Protein AF-A0A4R5K941-F1 (afdb_monomer_lite)

Structure (mmCIF, N/CA/C/O backbone):
data_AF-A0A4R5K941-F1
#
_entry.id   AF-A0A4R5K941-F1
#
loop_
_atom_site.group_PDB
_atom_site.id
_atom_site.type_symbol
_atom_site.label_atom_id
_atom_site.label_alt_id
_atom_site.label_comp_id
_atom_site.label_asym_id
_atom_site.label_entity_id
_atom_site.label_seq_id
_atom_site.pdbx_PDB_ins_code
_atom_site.Cartn_x
_atom_site.Cartn_y
_atom_site.Cartn_z
_atom_site.occupancy
_atom_site.B_iso_or_equiv
_atom_site.auth_seq_id
_atom_site.auth_comp_id
_atom_site.auth_asym_id
_atom_site.auth_atom_id
_atom_site.pdbx_PDB_model_num
ATOM 1 N N . MET A 1 1 ? -30.415 13.600 -2.387 1.00 29.19 1 MET A N 1
ATOM 2 C CA . MET A 1 1 ? -29.167 12.825 -2.236 1.00 29.19 1 MET A CA 1
ATOM 3 C C . MET A 1 1 ? -28.015 13.756 -2.538 1.00 29.19 1 MET A C 1
ATOM 5 O O . MET A 1 1 ? -27.686 13.969 -3.694 1.00 29.19 1 MET A O 1
ATOM 9 N N . THR A 1 2 ? -27.497 14.407 -1.507 1.00 24.95 2 THR A N 1
ATOM 10 C CA . THR A 1 2 ? -26.281 15.211 -1.578 1.00 24.95 2 THR A CA 1
ATOM 11 C C . THR A 1 2 ? -25.107 14.246 -1.642 1.00 24.95 2 THR A C 1
ATOM 13 O O . THR A 1 2 ? -24.901 13.457 -0.724 1.00 24.95 2 THR A O 1
ATOM 16 N N . THR A 1 3 ? -24.376 14.264 -2.753 1.00 26.62 3 THR A N 1
ATOM 17 C CA . THR A 1 3 ? -23.024 13.714 -2.834 1.00 26.62 3 THR A CA 1
ATOM 18 C C . THR A 1 3 ? -22.199 14.420 -1.769 1.00 26.62 3 THR A C 1
ATOM 20 O O . THR A 1 3 ? -21.856 15.590 -1.928 1.00 26.62 3 THR A O 1
ATOM 23 N N . VAL A 1 4 ? -21.967 13.743 -0.646 1.00 31.55 4 VAL A N 1
ATOM 24 C CA . VAL A 1 4 ? -20.935 14.142 0.304 1.00 31.55 4 VAL A CA 1
ATOM 25 C C . VAL A 1 4 ? -19.637 14.014 -0.475 1.00 31.55 4 VAL A C 1
ATOM 27 O O . VAL A 1 4 ? -19.179 12.905 -0.742 1.00 31.55 4 VAL A O 1
ATOM 30 N N . ASP A 1 5 ? -19.120 15.145 -0.947 1.00 30.62 5 ASP A N 1
ATOM 31 C CA . ASP A 1 5 ? -17.809 15.225 -1.572 1.00 30.62 5 ASP A CA 1
ATOM 32 C C . ASP A 1 5 ? -16.816 14.909 -0.441 1.00 30.62 5 ASP A C 1
ATOM 34 O O . ASP A 1 5 ? -16.415 15.772 0.333 1.00 30.62 5 ASP A O 1
ATOM 38 N N . SER A 1 6 ? -16.495 13.623 -0.269 1.00 35.00 6 SER A N 1
ATOM 39 C CA . SER A 1 6 ? -15.648 13.066 0.798 1.00 35.00 6 SER A CA 1
ATOM 40 C C . SER A 1 6 ? -14.174 13.480 0.668 1.00 35.00 6 SER A C 1
ATOM 42 O O . SER A 1 6 ? -13.281 12.812 1.186 1.00 35.00 6 SER A O 1
ATOM 44 N N . ARG A 1 7 ? -13.912 14.561 -0.072 1.00 33.44 7 ARG A N 1
ATOM 45 C CA . ARG A 1 7 ? -12.599 15.157 -0.314 1.00 33.44 7 ARG A CA 1
ATOM 46 C C . ARG A 1 7 ? -12.062 15.913 0.903 1.00 33.44 7 ARG A C 1
ATOM 48 O O . ARG A 1 7 ? -10.863 16.147 0.955 1.00 33.44 7 ARG A O 1
ATOM 55 N N . ASP A 1 8 ? -12.912 16.205 1.887 1.00 32.28 8 ASP A N 1
ATOM 56 C CA . ASP A 1 8 ? -12.542 16.902 3.129 1.00 32.28 8 ASP A CA 1
ATOM 57 C C . ASP A 1 8 ? -12.069 15.971 4.261 1.00 32.28 8 ASP A C 1
ATOM 59 O O . ASP A 1 8 ? -11.910 16.392 5.408 1.00 32.28 8 ASP A O 1
ATOM 63 N N . HIS A 1 9 ? -11.784 14.697 3.975 1.00 36.16 9 HIS A N 1
ATOM 64 C CA . HIS A 1 9 ? -10.921 13.920 4.865 1.00 36.16 9 HIS A CA 1
ATOM 65 C C . HIS A 1 9 ? -9.487 14.411 4.704 1.00 36.16 9 HIS A C 1
ATOM 67 O O . HIS A 1 9 ? -8.780 14.005 3.787 1.00 36.16 9 HIS A O 1
ATOM 73 N N . ALA A 1 10 ? -9.133 15.341 5.589 1.00 36.25 10 ALA A N 1
ATOM 74 C CA . ALA A 1 10 ? -7.900 16.107 5.698 1.00 36.25 10 ALA A CA 1
ATOM 75 C C . ALA A 1 10 ? -6.603 15.266 5.708 1.00 36.25 10 ALA A C 1
ATOM 77 O O . ALA A 1 10 ? -5.922 15.159 6.720 1.00 36.25 10 ALA A O 1
ATOM 78 N N . ASP A 1 11 ? -6.274 14.715 4.545 1.00 41.28 11 ASP A N 1
ATOM 79 C CA . ASP A 1 11 ? -4.959 14.312 4.044 1.00 41.28 11 ASP A CA 1
ATOM 80 C C . ASP A 1 11 ? -5.045 14.467 2.513 1.00 41.28 11 ASP A C 1
ATOM 82 O O . ASP A 1 11 ? -4.943 13.507 1.747 1.00 41.28 11 ASP A O 1
ATOM 86 N N . ALA A 1 12 ? -5.363 15.687 2.057 1.00 37.34 12 ALA A N 1
ATOM 87 C CA . ALA A 1 12 ? -5.459 15.986 0.635 1.00 37.34 12 ALA A CA 1
ATOM 88 C C . ALA A 1 12 ? -4.173 15.508 -0.062 1.00 37.34 12 ALA A C 1
ATOM 90 O O . ALA A 1 12 ? -3.064 15.846 0.334 1.00 37.34 12 ALA A O 1
ATOM 91 N N . LEU A 1 13 ? -4.322 14.656 -1.076 1.00 49.03 13 LEU A N 1
ATOM 92 C CA . LEU A 1 13 ? -3.207 14.183 -1.891 1.00 49.03 13 LEU A CA 1
ATOM 93 C C . LEU A 1 13 ? -2.797 15.344 -2.805 1.00 49.03 13 LEU A C 1
ATOM 95 O O . LEU A 1 13 ? -3.421 15.552 -3.850 1.00 49.03 13 LEU A O 1
ATOM 99 N N . VAL A 1 14 ? -1.827 16.143 -2.365 1.00 44.69 14 VAL A N 1
ATOM 100 C CA . VAL A 1 14 ? -1.341 17.337 -3.073 1.00 44.69 14 VAL A CA 1
ATOM 101 C C . VAL A 1 14 ? 0.043 17.061 -3.670 1.00 44.69 14 VAL A C 1
ATOM 103 O O . VAL A 1 14 ? 0.854 16.363 -3.063 1.00 44.69 14 VAL A O 1
ATOM 106 N N . ASP A 1 15 ? 0.328 17.623 -4.848 1.00 46.81 15 ASP A N 1
ATOM 107 C CA . ASP A 1 15 ? 1.691 17.811 -5.371 1.00 46.81 15 ASP A CA 1
ATOM 108 C C . ASP A 1 15 ? 2.309 19.058 -4.704 1.00 46.81 15 ASP A C 1
ATOM 110 O O . ASP A 1 15 ? 2.447 20.111 -5.326 1.00 46.81 15 ASP A O 1
ATOM 114 N N . ASP A 1 16 ? 2.601 18.981 -3.405 1.00 50.00 16 ASP A N 1
ATOM 115 C CA . ASP A 1 16 ? 3.182 20.078 -2.622 1.00 50.00 16 ASP A CA 1
ATOM 116 C C . ASP A 1 16 ? 4.667 19.771 -2.329 1.00 50.00 16 ASP A C 1
ATOM 118 O O . ASP A 1 16 ? 5.059 18.602 -2.266 1.00 50.00 16 ASP A O 1
ATOM 122 N N . PRO A 1 17 ? 5.544 20.763 -2.086 1.00 47.06 17 PRO A N 1
ATOM 123 C CA . PRO A 1 17 ? 6.937 20.519 -1.697 1.00 47.06 17 PRO A CA 1
ATOM 124 C C . PRO A 1 17 ? 7.095 19.715 -0.390 1.00 47.06 17 PRO A C 1
ATOM 126 O O . PRO A 1 17 ? 8.204 19.298 -0.057 1.00 47.06 17 PRO A O 1
ATOM 129 N N . GLY A 1 18 ? 6.003 19.512 0.357 1.00 53.00 18 GLY A N 1
ATOM 130 C CA . GLY A 1 18 ? 5.918 18.689 1.564 1.00 53.00 18 GLY A CA 1
ATOM 131 C C . GLY A 1 18 ? 5.318 17.291 1.363 1.00 53.00 18 GLY A C 1
ATOM 132 O O . GLY A 1 18 ? 4.959 16.665 2.361 1.00 53.00 18 GLY A O 1
ATOM 133 N N . SER A 1 19 ? 5.164 16.805 0.130 1.00 61.28 19 SER A N 1
ATOM 134 C CA . SER A 1 19 ? 4.582 15.483 -0.137 1.00 61.28 19 SER A CA 1
ATOM 135 C C . SER A 1 19 ? 5.573 14.339 0.106 1.00 61.28 19 SER A C 1
ATOM 137 O O . SER A 1 19 ? 6.738 14.405 -0.290 1.00 61.28 19 SER A O 1
ATOM 139 N N . THR A 1 20 ? 5.106 13.269 0.746 1.00 67.81 20 THR A N 1
ATOM 140 C CA . THR A 1 20 ? 5.823 12.000 0.925 1.00 67.81 20 THR A CA 1
ATOM 141 C C . THR A 1 20 ? 5.333 10.976 -0.091 1.00 67.81 20 THR A C 1
ATOM 143 O O . THR A 1 20 ? 4.128 10.778 -0.246 1.00 67.81 20 THR A O 1
ATOM 146 N N . TYR A 1 21 ? 6.264 10.348 -0.820 1.00 74.69 21 TYR A N 1
ATOM 147 C CA . TYR A 1 21 ? 5.954 9.341 -1.837 1.00 74.69 21 TYR A CA 1
ATOM 148 C C . TYR A 1 21 ? 6.099 7.951 -1.236 1.00 74.69 21 TYR A C 1
ATOM 150 O O . TYR A 1 21 ? 7.148 7.315 -1.325 1.00 74.69 21 TYR A O 1
ATOM 158 N N . ASP A 1 22 ? 5.029 7.474 -0.629 1.00 79.00 22 ASP A N 1
ATOM 159 C CA . ASP A 1 22 ? 5.038 6.222 0.107 1.00 79.00 22 ASP A CA 1
ATOM 160 C C . ASP A 1 22 ? 4.992 5.043 -0.868 1.00 79.00 22 ASP A C 1
ATOM 162 O O . ASP A 1 22 ? 4.241 5.050 -1.859 1.00 79.00 22 ASP A O 1
ATOM 166 N N . LEU A 1 23 ? 5.808 4.030 -0.582 1.00 83.19 23 LEU A N 1
ATOM 167 C CA . LEU A 1 23 ? 5.742 2.712 -1.195 1.00 83.19 23 LEU A CA 1
ATOM 168 C C . LEU A 1 23 ? 5.220 1.727 -0.162 1.00 83.19 23 LEU A C 1
ATOM 170 O O . LEU A 1 23 ? 5.918 1.404 0.797 1.00 83.19 23 LEU A O 1
ATOM 174 N N . ILE A 1 24 ? 4.025 1.203 -0.395 1.00 83.00 24 ILE A N 1
ATOM 175 C CA . ILE A 1 24 ? 3.416 0.205 0.476 1.00 83.00 24 ILE A CA 1
ATOM 176 C C . ILE A 1 24 ? 3.360 -1.107 -0.300 1.00 83.00 24 ILE A C 1
ATOM 178 O O . ILE A 1 24 ? 2.763 -1.181 -1.376 1.00 83.00 24 ILE A O 1
ATOM 182 N N . VAL A 1 25 ? 3.976 -2.156 0.239 1.00 84.19 25 VAL A N 1
ATOM 183 C CA . VAL A 1 25 ? 3.901 -3.504 -0.326 1.00 84.19 25 VAL A CA 1
ATOM 184 C C . VAL A 1 25 ? 3.216 -4.423 0.659 1.00 84.19 25 VAL A C 1
ATOM 186 O O . VAL A 1 25 ? 3.621 -4.570 1.816 1.00 84.19 25 VAL A O 1
ATOM 189 N N . LEU A 1 26 ? 2.162 -5.049 0.162 1.00 81.62 26 LEU A N 1
ATOM 190 C CA . LEU A 1 26 ? 1.415 -6.082 0.830 1.00 81.62 26 LEU A CA 1
ATOM 191 C C . LEU A 1 26 ? 1.747 -7.433 0.219 1.00 81.62 26 LEU A C 1
ATOM 193 O O . LEU A 1 26 ? 1.823 -7.586 -0.999 1.00 81.62 26 LEU A O 1
ATOM 197 N N . HIS A 1 27 ? 1.846 -8.438 1.074 1.00 80.31 27 HIS A N 1
ATOM 198 C CA . HIS A 1 27 ? 1.795 -9.828 0.656 1.00 80.31 27 HIS A CA 1
ATOM 199 C C . HIS A 1 27 ? 0.532 -10.456 1.244 1.00 80.31 27 HIS A C 1
ATOM 201 O O . HIS A 1 27 ? 0.355 -10.491 2.466 1.00 80.31 27 HIS A O 1
ATOM 207 N N . ARG A 1 28 ? -0.361 -10.910 0.355 1.00 74.81 28 ARG A N 1
ATOM 208 C CA . ARG A 1 28 ? -1.767 -11.214 0.652 1.00 74.81 28 ARG A CA 1
ATOM 209 C C . ARG A 1 28 ? -2.450 -9.954 1.193 1.00 74.81 28 ARG A C 1
ATOM 211 O O . ARG A 1 28 ? -2.647 -9.016 0.426 1.00 74.81 28 ARG A O 1
ATOM 218 N N . ASP A 1 29 ? -2.651 -9.881 2.506 1.00 69.25 29 ASP A N 1
ATOM 219 C CA . ASP A 1 29 ? -3.363 -8.780 3.169 1.00 69.25 29 ASP A CA 1
ATOM 220 C C . ASP A 1 29 ? -2.515 -8.129 4.279 1.00 69.25 29 ASP A C 1
ATOM 222 O O . ASP A 1 29 ? -3.041 -7.603 5.258 1.00 69.25 29 ASP A O 1
ATOM 226 N N . ARG A 1 30 ? -1.181 -8.236 4.204 1.00 70.56 30 ARG A N 1
ATOM 227 C CA . ARG A 1 30 ? -0.266 -7.766 5.260 1.00 70.56 30 ARG A CA 1
ATOM 228 C C . ARG A 1 30 ? 0.814 -6.865 4.712 1.00 70.56 30 ARG A C 1
ATOM 230 O O . ARG A 1 30 ? 1.496 -7.259 3.771 1.00 70.56 30 ARG A O 1
ATOM 237 N N . ILE A 1 31 ? 1.011 -5.713 5.354 1.00 76.00 31 ILE A N 1
ATOM 238 C CA . ILE A 1 31 ? 2.132 -4.820 5.056 1.00 76.00 31 ILE A CA 1
ATOM 239 C C . ILE A 1 31 ? 3.425 -5.543 5.409 1.00 76.00 31 ILE A C 1
ATOM 241 O O . ILE A 1 31 ? 3.652 -5.895 6.566 1.00 76.00 31 ILE A O 1
ATOM 245 N N . VAL A 1 32 ? 4.250 -5.762 4.398 1.00 78.12 32 VAL A N 1
ATOM 246 C CA . VAL A 1 32 ? 5.582 -6.367 4.521 1.00 78.12 32 VAL A CA 1
ATOM 247 C C . VAL A 1 32 ? 6.684 -5.347 4.250 1.00 78.12 32 VAL A C 1
ATOM 249 O O . VAL A 1 32 ? 7.805 -5.487 4.733 1.00 78.12 32 VAL A O 1
ATOM 252 N N . PHE A 1 33 ? 6.344 -4.266 3.550 1.00 80.88 33 PHE A N 1
ATOM 253 C CA . PHE A 1 33 ? 7.212 -3.118 3.356 1.00 80.88 33 PHE A CA 1
ATOM 254 C C . PHE A 1 33 ? 6.376 -1.843 3.361 1.00 80.88 33 PHE A C 1
ATOM 256 O O . PHE A 1 33 ? 5.342 -1.772 2.693 1.00 80.88 33 PHE A O 1
ATOM 263 N N . HIS A 1 34 ? 6.836 -0.846 4.104 1.00 80.50 34 HIS A N 1
ATOM 264 C CA . HIS A 1 34 ? 6.350 0.514 3.990 1.00 80.50 34 HIS A CA 1
ATOM 265 C C . HIS A 1 34 ? 7.514 1.462 4.238 1.00 80.50 34 HIS A C 1
ATOM 267 O O . HIS A 1 34 ? 8.145 1.387 5.291 1.00 80.50 34 HIS A O 1
ATOM 273 N N . ASP A 1 35 ? 7.803 2.305 3.255 1.00 76.62 35 ASP A N 1
ATOM 274 C CA . ASP A 1 35 ? 8.865 3.294 3.354 1.00 76.62 35 ASP A CA 1
ATOM 275 C C . ASP A 1 35 ? 8.550 4.514 2.483 1.00 76.62 35 ASP A C 1
ATOM 277 O O . ASP A 1 35 ? 7.721 4.457 1.564 1.00 76.62 35 ASP A O 1
ATOM 281 N N . HIS A 1 36 ? 9.232 5.611 2.779 1.00 80.00 36 HIS A N 1
ATOM 282 C CA . HIS A 1 36 ? 9.033 6.911 2.166 1.00 80.00 36 HIS A CA 1
ATOM 283 C C . HIS A 1 36 ? 10.121 7.176 1.127 1.00 80.00 36 HIS A C 1
ATOM 285 O O . HIS A 1 36 ? 11.311 7.163 1.434 1.00 80.00 36 HIS A O 1
ATOM 291 N N . ALA A 1 37 ? 9.716 7.495 -0.098 1.00 80.62 37 ALA A N 1
ATOM 292 C CA . ALA A 1 37 ? 10.615 8.013 -1.117 1.00 80.62 37 ALA A CA 1
ATOM 293 C C . ALA A 1 37 ? 10.534 9.544 -1.188 1.00 80.62 37 ALA A C 1
ATOM 295 O O . ALA A 1 37 ? 9.475 10.145 -0.983 1.00 80.62 37 ALA A O 1
ATOM 296 N N . GLY A 1 38 ? 11.640 10.188 -1.559 1.00 79.62 38 GLY A N 1
ATOM 297 C CA . GLY A 1 38 ? 11.688 11.623 -1.835 1.00 79.62 38 GLY A CA 1
ATOM 298 C C . GLY A 1 38 ? 11.119 12.003 -3.205 1.00 79.62 38 GLY A C 1
ATOM 299 O O . GLY A 1 38 ? 10.954 13.185 -3.493 1.00 79.62 38 GLY A O 1
ATOM 300 N N . SER A 1 39 ? 10.829 11.028 -4.076 1.00 84.00 39 SER A N 1
ATOM 301 C CA . SER A 1 39 ? 10.228 11.259 -5.398 1.00 84.00 39 SER A CA 1
ATOM 302 C C . SER A 1 39 ? 9.550 10.003 -5.975 1.00 84.00 39 SER A C 1
ATOM 304 O O . SER A 1 39 ? 9.924 8.886 -5.601 1.00 84.00 39 SER A O 1
ATOM 306 N N . PRO A 1 40 ? 8.658 10.129 -6.984 1.00 84.94 40 PRO A N 1
ATOM 307 C CA . PRO A 1 40 ? 8.082 8.980 -7.695 1.00 84.94 40 PRO A CA 1
ATOM 308 C C . PRO A 1 40 ? 9.140 8.077 -8.347 1.00 84.94 40 PRO A C 1
ATOM 310 O O . PRO A 1 40 ? 9.008 6.854 -8.393 1.00 84.94 40 PRO A O 1
ATOM 313 N N . LYS A 1 41 ? 10.234 8.674 -8.843 1.00 89.31 41 LYS A N 1
ATOM 314 C CA . LYS A 1 41 ? 11.345 7.937 -9.463 1.00 89.31 41 LYS A CA 1
ATOM 315 C C . LYS A 1 41 ? 12.104 7.099 -8.438 1.00 89.31 41 LYS A C 1
ATOM 317 O O . LYS A 1 41 ? 12.467 5.959 -8.724 1.00 89.31 41 LYS A O 1
ATOM 322 N N . GLU A 1 42 ? 12.349 7.660 -7.259 1.00 86.56 42 GLU A N 1
ATOM 323 C CA . GLU A 1 42 ? 12.969 6.937 -6.153 1.00 86.56 42 GLU A CA 1
ATOM 324 C C . GLU A 1 42 ? 12.059 5.815 -5.646 1.00 86.56 42 GLU A C 1
ATOM 326 O O . GLU A 1 42 ? 12.531 4.690 -5.508 1.00 86.56 42 GLU A O 1
ATOM 331 N N . ARG A 1 43 ? 10.749 6.064 -5.519 1.00 88.31 43 ARG A N 1
ATOM 332 C CA . ARG A 1 43 ? 9.748 5.039 -5.185 1.00 88.31 43 ARG A CA 1
ATOM 333 C C . ARG A 1 43 ? 9.784 3.853 -6.149 1.00 88.31 43 ARG A C 1
ATOM 335 O O . ARG A 1 43 ? 9.864 2.705 -5.714 1.00 88.31 43 ARG A O 1
ATOM 342 N N . LEU A 1 44 ? 9.783 4.108 -7.461 1.00 91.06 44 LEU A N 1
ATOM 343 C CA . LEU A 1 44 ? 9.905 3.049 -8.468 1.00 91.06 44 LEU A CA 1
ATOM 344 C C . LEU A 1 44 ? 11.234 2.286 -8.336 1.00 91.06 44 LEU A C 1
ATOM 346 O O . LEU A 1 44 ? 11.258 1.058 -8.467 1.00 91.06 44 LEU A O 1
ATOM 350 N N . ARG A 1 45 ? 12.339 2.989 -8.051 1.00 91.00 45 ARG A N 1
ATOM 351 C CA . ARG A 1 45 ? 13.652 2.365 -7.828 1.00 91.00 45 ARG A CA 1
ATOM 352 C C . ARG A 1 45 ? 13.638 1.456 -6.602 1.00 91.00 45 ARG A C 1
ATOM 354 O O . ARG A 1 45 ? 14.125 0.333 -6.698 1.00 91.00 45 ARG A O 1
ATOM 361 N N . MET A 1 46 ? 13.077 1.923 -5.488 1.00 89.56 46 MET A N 1
ATOM 362 C CA . MET A 1 46 ? 12.916 1.148 -4.256 1.00 89.56 46 MET A CA 1
ATOM 363 C C . MET A 1 46 ? 12.077 -0.101 -4.510 1.00 89.56 46 MET A C 1
ATOM 365 O O . MET A 1 46 ? 12.516 -1.198 -4.185 1.00 89.56 46 MET A O 1
ATOM 369 N N . CYS A 1 47 ? 10.926 0.045 -5.174 1.00 90.69 47 CYS A N 1
ATOM 370 C CA . CYS A 1 47 ? 10.057 -1.077 -5.524 1.00 90.69 47 CYS A CA 1
ATOM 371 C C . CYS A 1 47 ? 10.789 -2.116 -6.379 1.00 90.69 47 CYS A C 1
ATOM 373 O O . CYS A 1 47 ? 10.786 -3.300 -6.055 1.00 90.69 47 CYS A O 1
ATOM 375 N N . THR A 1 48 ? 11.481 -1.671 -7.429 1.00 91.62 48 THR A N 1
ATOM 376 C CA . THR A 1 48 ? 12.245 -2.570 -8.302 1.00 91.62 48 THR A CA 1
ATOM 377 C C . THR A 1 48 ? 13.331 -3.294 -7.511 1.00 91.62 48 THR A C 1
ATOM 379 O O . THR A 1 48 ? 13.404 -4.516 -7.561 1.00 91.62 48 THR A O 1
ATOM 382 N N . ALA A 1 49 ? 14.128 -2.564 -6.725 1.00 89.81 49 ALA A N 1
ATOM 383 C CA . ALA A 1 49 ? 15.188 -3.144 -5.906 1.00 89.81 49 ALA A CA 1
ATOM 384 C C . ALA A 1 49 ? 14.648 -4.163 -4.893 1.00 89.81 49 ALA A C 1
ATOM 386 O O . ALA A 1 49 ? 15.245 -5.221 -4.725 1.00 89.81 49 ALA A O 1
ATOM 387 N N . LEU A 1 50 ? 13.504 -3.876 -4.270 1.00 88.88 50 LEU A N 1
ATOM 388 C CA . LEU A 1 50 ? 12.849 -4.760 -3.315 1.00 88.88 50 LEU A CA 1
ATOM 389 C C . LEU A 1 50 ? 12.361 -6.061 -3.976 1.00 88.88 50 LEU A C 1
ATOM 391 O O . LEU A 1 50 ? 12.535 -7.140 -3.415 1.00 88.88 50 LEU A O 1
ATOM 395 N N . LEU A 1 51 ? 11.770 -5.973 -5.171 1.00 89.25 51 LEU A N 1
ATOM 396 C CA . LEU A 1 51 ? 11.248 -7.130 -5.906 1.00 89.25 51 LEU A CA 1
ATOM 397 C C . LEU A 1 51 ? 12.351 -7.977 -6.548 1.00 89.25 51 LEU A C 1
ATOM 399 O O . LEU A 1 51 ? 12.204 -9.190 -6.654 1.00 89.25 51 LEU A O 1
ATOM 403 N N . THR A 1 52 ? 13.443 -7.351 -6.992 1.00 88.75 52 THR A N 1
ATOM 404 C CA . THR A 1 52 ? 14.541 -8.041 -7.690 1.00 88.75 52 THR A CA 1
ATOM 405 C C . THR A 1 52 ? 15.723 -8.386 -6.782 1.00 88.75 52 THR A C 1
ATOM 407 O O . THR A 1 52 ? 16.627 -9.106 -7.200 1.00 88.75 52 THR A O 1
ATOM 410 N N . GLY A 1 53 ? 15.754 -7.855 -5.556 1.00 80.00 53 GLY A N 1
ATOM 411 C CA . GLY A 1 53 ? 16.773 -8.141 -4.548 1.00 80.00 53 GLY A CA 1
ATOM 412 C C . GLY A 1 53 ? 16.620 -9.573 -4.044 1.00 80.00 53 GLY A C 1
ATOM 413 O O . GLY A 1 53 ? 15.596 -9.914 -3.456 1.00 80.00 53 GLY A O 1
ATOM 414 N N . GLY A 1 54 ? 17.621 -10.411 -4.333 1.00 57.00 54 GLY A N 1
ATOM 415 C CA . GLY A 1 54 ? 17.557 -11.880 -4.362 1.00 57.00 54 GLY A CA 1
ATOM 416 C C . GLY A 1 54 ? 17.256 -12.611 -3.048 1.00 57.00 54 GLY A C 1
ATOM 417 O O . GLY A 1 54 ? 18.070 -13.406 -2.590 1.00 57.00 54 GLY A O 1
ATOM 418 N N . GLY A 1 55 ? 16.073 -12.399 -2.476 1.00 63.97 55 GLY A N 1
ATOM 419 C CA . GLY A 1 55 ? 15.561 -13.175 -1.345 1.00 63.97 55 GLY A CA 1
ATOM 420 C C . GLY A 1 55 ? 14.250 -12.663 -0.749 1.00 63.97 55 GLY A C 1
ATOM 421 O O . GLY A 1 55 ? 13.549 -13.424 -0.092 1.00 63.97 55 GLY A O 1
ATOM 422 N N . THR A 1 56 ? 13.889 -11.404 -1.001 1.00 70.31 56 THR A N 1
ATOM 423 C CA . THR A 1 56 ? 12.725 -10.753 -0.378 1.00 70.31 56 THR A CA 1
ATOM 424 C C . THR A 1 56 ? 11.393 -11.262 -0.933 1.00 70.31 56 THR A C 1
ATOM 426 O O . THR A 1 56 ? 10.470 -11.550 -0.174 1.00 70.31 56 THR A O 1
ATOM 429 N N . TYR A 1 57 ? 11.314 -11.449 -2.252 1.00 78.19 57 TYR A N 1
ATOM 430 C CA . TYR A 1 57 ? 10.155 -12.031 -2.932 1.00 78.19 57 TYR A CA 1
ATOM 431 C C . TYR A 1 57 ? 10.605 -13.140 -3.888 1.00 78.19 57 TYR A C 1
ATOM 433 O O . TYR A 1 57 ? 10.640 -12.930 -5.099 1.00 78.19 57 TYR A O 1
ATOM 441 N N . PRO A 1 58 ? 10.948 -14.339 -3.384 1.00 78.50 58 PRO A N 1
ATOM 442 C CA . PRO A 1 58 ? 11.490 -15.415 -4.219 1.00 78.50 58 PRO A CA 1
ATOM 443 C C . PRO A 1 58 ? 10.482 -15.942 -5.252 1.00 78.50 58 PRO A C 1
ATOM 445 O O . PRO A 1 58 ? 10.872 -16.590 -6.217 1.00 78.50 58 PRO A O 1
ATOM 448 N N . MET A 1 59 ? 9.188 -15.673 -5.054 1.00 85.44 59 MET A N 1
ATOM 449 C CA . MET A 1 59 ? 8.130 -16.011 -6.004 1.00 85.44 59 MET A CA 1
ATOM 450 C C . MET A 1 59 ? 7.988 -15.008 -7.155 1.00 85.44 59 MET A C 1
ATOM 452 O O . MET A 1 59 ? 7.323 -15.323 -8.138 1.00 85.44 59 MET A O 1
ATOM 456 N N . VAL A 1 60 ? 8.551 -13.802 -7.030 1.00 87.19 60 VAL A N 1
ATOM 457 C CA . VAL A 1 60 ? 8.463 -12.762 -8.060 1.00 87.19 60 VAL A CA 1
ATOM 458 C C . VAL A 1 60 ? 9.546 -13.001 -9.106 1.00 87.19 60 VAL A C 1
ATOM 460 O O . VAL A 1 60 ? 10.727 -13.117 -8.787 1.00 87.19 60 VAL A O 1
ATOM 463 N N . ASP A 1 61 ? 9.144 -13.039 -10.376 1.00 89.38 61 ASP A N 1
ATOM 464 C CA . ASP A 1 61 ? 10.089 -13.156 -11.485 1.00 89.38 61 ASP A CA 1
ATOM 465 C C . ASP A 1 61 ? 10.809 -11.818 -11.708 1.00 89.38 61 ASP A C 1
ATOM 467 O O . ASP A 1 61 ? 10.281 -10.882 -12.317 1.00 89.38 61 ASP A O 1
ATOM 471 N N . ALA A 1 62 ? 12.044 -11.733 -11.210 1.00 90.44 62 ALA A N 1
ATOM 472 C CA . ALA A 1 62 ? 12.883 -10.551 -11.357 1.00 90.44 62 ALA A CA 1
ATOM 473 C C . ALA A 1 62 ? 13.183 -10.203 -12.828 1.00 90.44 62 ALA A C 1
ATOM 475 O O . ALA A 1 62 ? 13.402 -9.032 -13.148 1.00 90.44 62 ALA A O 1
ATOM 476 N N . GLY A 1 63 ? 13.203 -11.186 -13.730 1.00 90.94 63 GLY A N 1
ATOM 477 C CA . GLY A 1 63 ? 13.401 -10.980 -15.162 1.00 90.94 63 GLY A CA 1
ATOM 478 C C . GLY A 1 63 ? 12.233 -10.219 -15.778 1.00 90.94 63 GLY A C 1
ATOM 479 O O . GLY A 1 63 ? 12.449 -9.199 -16.436 1.00 90.94 63 GLY A O 1
ATOM 480 N N . GLU A 1 64 ? 11.001 -10.643 -15.499 1.00 93.81 64 GLU A N 1
ATOM 481 C CA . GLU A 1 64 ? 9.802 -9.956 -15.994 1.00 93.81 64 GLU A CA 1
ATOM 482 C C . GLU A 1 64 ? 9.683 -8.523 -15.461 1.00 93.81 64 GLU A C 1
ATOM 484 O O . GLU A 1 64 ? 9.377 -7.608 -16.230 1.00 93.81 64 GLU A O 1
ATOM 489 N N . ILE A 1 65 ? 9.996 -8.298 -14.180 1.00 93.31 65 ILE A N 1
ATOM 490 C CA . ILE A 1 65 ? 10.021 -6.951 -13.588 1.00 93.31 65 ILE A CA 1
ATOM 491 C C . ILE A 1 65 ? 11.036 -6.062 -14.316 1.00 93.31 65 ILE A C 1
ATOM 493 O O . ILE A 1 65 ? 10.707 -4.954 -14.745 1.00 93.31 65 ILE A O 1
ATOM 497 N N . ASN A 1 66 ? 12.260 -6.558 -14.512 1.00 92.44 66 ASN A N 1
ATOM 498 C CA . ASN A 1 66 ? 13.310 -5.812 -15.199 1.00 92.44 66 ASN A CA 1
ATOM 499 C C . ASN A 1 66 ? 12.950 -5.503 -16.658 1.00 92.44 66 ASN A C 1
ATOM 501 O O . ASN A 1 66 ? 13.205 -4.389 -17.120 1.00 92.44 66 ASN A O 1
ATOM 505 N N . ILE A 1 67 ? 12.352 -6.453 -17.383 1.00 94.12 67 ILE A N 1
ATOM 506 C CA . ILE A 1 67 ? 11.882 -6.243 -18.759 1.00 94.12 67 ILE A CA 1
ATOM 507 C C . ILE A 1 67 ? 10.802 -5.160 -18.785 1.00 94.12 67 ILE A C 1
ATOM 509 O O . ILE A 1 67 ? 10.901 -4.219 -19.574 1.00 94.12 67 ILE A O 1
ATOM 513 N N . LEU A 1 68 ? 9.808 -5.243 -17.896 1.00 92.69 68 LEU A N 1
ATOM 514 C CA . LEU A 1 68 ? 8.709 -4.283 -17.837 1.00 92.69 68 LEU A CA 1
ATOM 515 C C . LEU A 1 68 ? 9.217 -2.859 -17.580 1.00 92.69 68 LEU A C 1
ATOM 517 O O . LEU A 1 68 ? 8.861 -1.946 -18.327 1.00 92.69 68 LEU A O 1
ATOM 521 N N . VAL A 1 69 ? 10.093 -2.677 -16.588 1.00 91.50 69 VAL A N 1
ATOM 522 C CA . VAL A 1 69 ? 10.677 -1.368 -16.252 1.00 91.50 69 VAL A CA 1
ATOM 523 C C . VAL A 1 69 ? 11.523 -0.829 -17.410 1.00 91.50 69 VAL A C 1
ATOM 525 O O . VAL A 1 69 ? 11.372 0.329 -17.800 1.00 91.50 69 VAL A O 1
ATOM 528 N N . ARG A 1 70 ? 12.377 -1.664 -18.017 1.00 91.31 70 ARG A N 1
ATOM 529 C CA . ARG A 1 70 ? 13.254 -1.251 -19.130 1.00 91.31 70 ARG A CA 1
ATOM 530 C C . ARG A 1 70 ? 12.497 -0.961 -20.423 1.00 91.31 70 ARG A C 1
ATOM 532 O O . ARG A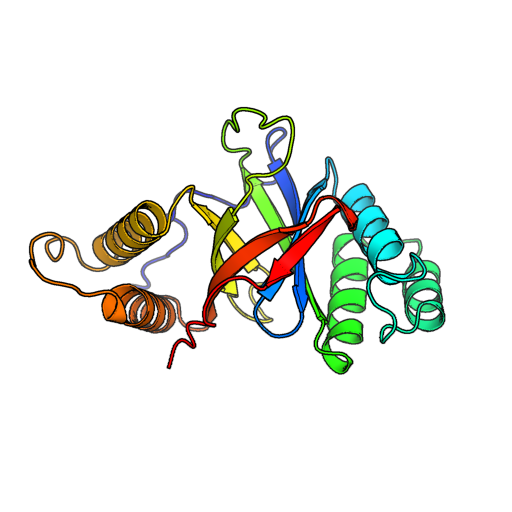 1 70 ? 12.958 -0.143 -21.210 1.00 91.31 70 ARG A O 1
ATOM 539 N N . SER A 1 71 ? 11.343 -1.591 -20.639 1.00 90.75 71 SER A N 1
ATOM 540 C CA . SER A 1 71 ? 10.514 -1.378 -21.834 1.00 90.75 71 SER A CA 1
ATOM 541 C C . SER A 1 71 ? 9.801 -0.019 -21.864 1.00 90.75 71 SER A C 1
ATOM 543 O O . SER A 1 71 ? 9.233 0.350 -22.890 1.00 90.75 71 SER A O 1
ATOM 545 N N . ARG A 1 72 ? 9.822 0.742 -20.756 1.00 88.62 72 ARG A N 1
ATOM 546 C CA . ARG A 1 72 ? 9.078 2.003 -20.593 1.00 88.62 72 ARG A CA 1
ATOM 547 C C . ARG A 1 72 ? 9.955 3.165 -20.096 1.00 88.62 72 ARG A C 1
ATOM 549 O O . ARG A 1 72 ? 9.584 3.827 -19.129 1.00 88.62 72 ARG A O 1
ATOM 556 N N . PRO A 1 73 ? 11.094 3.469 -20.746 1.00 82.62 73 PRO A N 1
ATOM 557 C CA . PRO A 1 73 ? 12.066 4.439 -20.230 1.00 82.62 73 PRO A CA 1
ATOM 558 C C . PRO A 1 73 ? 11.533 5.879 -20.163 1.00 82.62 73 PRO A C 1
ATOM 560 O O . PRO A 1 73 ? 12.051 6.689 -19.400 1.00 82.62 73 PRO A O 1
ATOM 563 N N . SER A 1 74 ? 10.506 6.198 -20.956 1.00 86.62 74 SER A N 1
ATOM 564 C CA . SER A 1 74 ? 9.914 7.539 -21.054 1.00 86.62 74 SER A CA 1
ATOM 565 C C . SER A 1 74 ? 8.555 7.664 -20.359 1.00 86.62 74 SER A C 1
ATOM 567 O O . SER A 1 74 ? 7.955 8.735 -20.393 1.00 86.62 74 SER A O 1
ATOM 569 N N . ALA A 1 75 ? 8.034 6.585 -19.768 1.00 87.19 75 ALA A N 1
ATOM 570 C CA . ALA A 1 75 ? 6.754 6.632 -19.071 1.00 87.19 75 ALA A CA 1
ATOM 571 C C . ALA A 1 75 ? 6.900 7.303 -17.691 1.00 87.19 75 ALA A C 1
ATOM 573 O O . ALA A 1 75 ? 7.954 7.177 -17.061 1.00 87.19 75 ALA A O 1
ATOM 574 N N . PRO A 1 76 ? 5.846 7.966 -17.178 1.00 88.31 76 PRO A N 1
ATOM 575 C CA . PRO A 1 76 ? 5.832 8.459 -15.804 1.00 88.31 76 PRO A CA 1
ATOM 576 C C . PRO A 1 76 ? 6.128 7.327 -14.800 1.00 88.31 76 PRO A C 1
ATOM 578 O O . PRO A 1 76 ? 5.565 6.238 -14.961 1.00 88.31 76 PRO A O 1
ATOM 581 N N . PRO A 1 77 ? 6.959 7.546 -13.758 1.00 87.69 77 PRO A N 1
ATOM 582 C CA . PRO A 1 77 ? 7.356 6.487 -12.828 1.00 87.69 77 PRO A CA 1
ATOM 583 C C . PRO A 1 77 ? 6.184 5.749 -12.178 1.00 87.69 77 PRO A C 1
ATOM 585 O O . PRO A 1 77 ? 6.210 4.524 -12.103 1.00 87.69 77 PRO A O 1
ATOM 588 N N . ASP A 1 78 ? 5.129 6.467 -11.791 1.00 83.69 78 ASP A N 1
ATOM 589 C CA . ASP A 1 78 ? 3.949 5.860 -11.166 1.00 83.69 78 ASP A CA 1
ATOM 590 C C . ASP A 1 78 ? 3.125 5.023 -12.149 1.00 83.69 78 ASP A C 1
ATOM 592 O O . ASP A 1 78 ? 2.571 3.997 -11.775 1.00 83.69 78 ASP A O 1
ATOM 596 N N . LEU A 1 79 ? 3.135 5.366 -13.440 1.00 84.19 79 LEU A N 1
ATOM 597 C CA . LEU A 1 79 ? 2.504 4.537 -14.470 1.00 84.19 79 LEU A CA 1
ATOM 598 C C . LEU A 1 79 ? 3.265 3.218 -14.674 1.00 84.19 79 LEU A C 1
ATOM 600 O O . LEU A 1 79 ? 2.667 2.175 -14.958 1.00 84.19 79 LEU A O 1
ATOM 604 N N . VAL A 1 80 ? 4.595 3.250 -14.553 1.00 89.56 80 VAL A N 1
ATOM 605 C CA . VAL A 1 80 ? 5.424 2.037 -14.575 1.00 89.56 80 VAL A CA 1
ATOM 606 C C . VAL A 1 80 ? 5.204 1.225 -13.300 1.00 89.56 80 VAL A C 1
ATOM 608 O O . VAL A 1 80 ? 5.043 0.009 -13.384 1.00 89.56 80 VAL A O 1
ATOM 611 N N . LEU A 1 81 ? 5.127 1.886 -12.144 1.00 89.06 81 LEU A N 1
ATOM 612 C CA . LEU A 1 81 ? 4.840 1.257 -10.858 1.00 89.06 81 LEU A CA 1
ATOM 613 C C . LEU A 1 81 ? 3.473 0.564 -10.857 1.00 89.06 81 LEU A C 1
ATOM 615 O O . LEU A 1 81 ? 3.385 -0.581 -10.433 1.00 89.06 81 LEU A O 1
ATOM 619 N N . ASP A 1 82 ? 2.436 1.185 -11.415 1.00 85.12 82 ASP A N 1
ATOM 620 C CA . ASP A 1 82 ? 1.113 0.575 -11.576 1.00 85.12 82 ASP A CA 1
ATOM 621 C C . ASP A 1 82 ? 1.153 -0.678 -12.454 1.00 85.12 82 ASP A C 1
ATOM 623 O O . ASP A 1 82 ? 0.451 -1.661 -12.202 1.00 85.12 82 ASP A O 1
ATOM 627 N N . ALA A 1 83 ? 1.965 -0.665 -13.513 1.00 86.94 83 ALA A N 1
ATOM 628 C CA . ALA A 1 83 ? 2.147 -1.835 -14.362 1.00 86.94 83 ALA A CA 1
ATOM 629 C C . ALA A 1 83 ? 2.860 -2.965 -13.605 1.00 86.94 83 ALA A C 1
ATOM 631 O O . ALA A 1 83 ? 2.447 -4.122 -13.707 1.00 86.94 83 ALA A O 1
ATOM 632 N N . VAL A 1 84 ? 3.883 -2.626 -12.815 1.00 90.50 84 VAL A N 1
ATOM 633 C CA . VAL A 1 84 ? 4.568 -3.557 -11.911 1.00 90.50 84 VAL A CA 1
ATOM 634 C C . VAL A 1 84 ? 3.587 -4.117 -10.878 1.00 90.50 84 VAL A C 1
ATOM 636 O O . VAL A 1 84 ? 3.496 -5.331 -10.726 1.00 90.50 84 VAL A O 1
ATOM 639 N N . ALA A 1 85 ? 2.776 -3.271 -10.244 1.00 88.25 85 ALA A N 1
ATOM 640 C CA . ALA A 1 85 ? 1.759 -3.674 -9.279 1.00 88.25 85 ALA A CA 1
ATOM 641 C C . ALA A 1 85 ? 0.759 -4.663 -9.888 1.00 88.25 85 ALA A C 1
ATOM 643 O O . ALA A 1 85 ? 0.470 -5.700 -9.292 1.00 88.25 85 ALA A O 1
ATOM 644 N N . LYS A 1 86 ? 0.267 -4.393 -11.104 1.00 87.12 86 LYS A N 1
ATOM 645 C CA . LYS A 1 86 ? -0.632 -5.303 -11.835 1.00 87.12 86 LYS A CA 1
ATOM 646 C C . LYS A 1 86 ? 0.017 -6.655 -12.110 1.00 87.12 86 LYS A C 1
ATOM 648 O O . LYS A 1 86 ? -0.643 -7.675 -11.932 1.00 87.12 86 LYS A O 1
ATOM 653 N N . LEU A 1 87 ? 1.287 -6.665 -12.515 1.00 90.81 87 LEU A N 1
ATOM 654 C CA . LEU A 1 87 ? 2.038 -7.900 -12.725 1.00 90.81 87 LEU A CA 1
ATOM 655 C C . LEU A 1 87 ? 2.192 -8.682 -11.412 1.00 90.81 87 LEU A C 1
ATOM 657 O O . LEU A 1 87 ? 1.963 -9.889 -11.381 1.00 90.81 87 LEU A O 1
ATOM 661 N N . CYS A 1 88 ? 2.496 -7.987 -10.315 1.00 89.81 88 CYS A N 1
ATOM 662 C CA . CYS A 1 88 ? 2.752 -8.584 -9.010 1.00 89.81 88 CYS A CA 1
ATOM 663 C C . CYS A 1 88 ? 1.541 -9.280 -8.366 1.00 89.81 88 CYS A C 1
ATOM 665 O O . CYS A 1 88 ? 1.715 -10.253 -7.623 1.00 89.81 88 CYS A O 1
ATOM 667 N N . ARG A 1 89 ? 0.313 -8.868 -8.715 1.00 86.31 89 ARG A N 1
ATOM 668 C CA . ARG A 1 89 ? -0.933 -9.465 -8.193 1.00 86.31 89 ARG A CA 1
ATOM 669 C C . ARG A 1 89 ? -1.023 -10.973 -8.411 1.00 86.31 89 ARG A C 1
ATOM 671 O O . ARG A 1 89 ? -1.562 -11.673 -7.559 1.00 86.31 89 ARG A O 1
ATOM 678 N N . ARG A 1 90 ? -0.460 -11.499 -9.505 1.00 87.62 90 ARG A N 1
ATOM 679 C CA . ARG A 1 90 ? -0.484 -12.945 -9.803 1.00 87.62 90 ARG A CA 1
ATOM 680 C C . ARG A 1 90 ? 0.300 -13.790 -8.792 1.00 87.62 90 ARG A C 1
ATOM 682 O O . ARG A 1 90 ? 0.062 -14.986 -8.686 1.00 87.62 90 ARG A O 1
ATOM 689 N N . TRP A 1 91 ? 1.202 -13.163 -8.038 1.00 88.62 91 TRP A N 1
ATOM 690 C CA . TRP A 1 91 ? 1.962 -13.787 -6.954 1.00 88.62 91 TRP A CA 1
ATOM 691 C C . TRP A 1 91 ? 1.438 -13.411 -5.563 1.00 88.62 91 TRP A C 1
ATOM 693 O O . TRP A 1 91 ? 2.099 -13.677 -4.562 1.00 88.62 91 TRP A O 1
ATOM 703 N N . GLY A 1 92 ? 0.268 -12.769 -5.484 1.00 82.94 92 GLY A N 1
ATOM 704 C CA . GLY A 1 92 ? -0.302 -12.294 -4.224 1.00 82.94 92 GLY A CA 1
ATOM 705 C C . GLY A 1 92 ? 0.462 -11.122 -3.603 1.00 82.94 92 GLY A C 1
ATOM 706 O O . GLY A 1 92 ? 0.329 -10.890 -2.403 1.00 82.94 92 GLY A O 1
ATOM 707 N N . VAL A 1 93 ? 1.273 -10.405 -4.388 1.00 85.88 93 VAL A N 1
ATOM 708 C CA . VAL A 1 93 ? 1.973 -9.190 -3.956 1.00 85.88 93 VAL A CA 1
ATOM 709 C C . VAL A 1 93 ? 1.188 -7.982 -4.457 1.00 85.88 93 VAL A C 1
ATOM 711 O O . VAL A 1 93 ? 1.082 -7.752 -5.662 1.00 85.88 93 VAL A O 1
ATOM 714 N N . ASN A 1 94 ? 0.625 -7.218 -3.528 1.00 84.81 94 ASN A N 1
ATOM 715 C CA . ASN A 1 94 ? -0.123 -6.001 -3.809 1.00 84.81 94 ASN A CA 1
ATOM 716 C C . ASN A 1 94 ? 0.781 -4.801 -3.526 1.00 84.81 94 ASN A C 1
ATOM 718 O O . ASN A 1 94 ? 1.291 -4.649 -2.421 1.00 84.81 94 ASN A O 1
ATOM 722 N N . ILE A 1 95 ? 1.013 -3.966 -4.533 1.00 85.00 95 ILE A N 1
ATOM 723 C CA . ILE A 1 95 ? 1.893 -2.799 -4.432 1.00 85.00 95 ILE A CA 1
ATOM 724 C C . ILE A 1 95 ? 1.034 -1.564 -4.598 1.00 85.00 95 ILE A C 1
ATOM 726 O O . ILE A 1 95 ? 0.234 -1.482 -5.531 1.00 85.00 95 ILE A O 1
ATOM 730 N N . TYR A 1 96 ? 1.236 -0.612 -3.703 1.00 79.38 96 TYR A N 1
ATOM 731 C CA . TYR A 1 96 ? 0.472 0.610 -3.647 1.00 79.38 96 TYR A CA 1
ATOM 732 C C . TYR A 1 96 ? 1.403 1.811 -3.559 1.00 79.38 96 TYR A C 1
ATOM 734 O O . TYR A 1 96 ? 2.365 1.828 -2.786 1.00 79.38 96 TYR A O 1
ATOM 742 N N . ALA A 1 97 ? 1.084 2.822 -4.360 1.00 76.50 97 ALA A N 1
ATOM 743 C CA . ALA A 1 97 ? 1.628 4.158 -4.226 1.00 76.50 97 ALA A CA 1
ATOM 744 C C . ALA A 1 97 ? 0.642 5.018 -3.441 1.00 76.50 97 ALA A C 1
ATOM 746 O O . ALA A 1 97 ? -0.535 5.100 -3.797 1.00 76.50 97 ALA A O 1
ATOM 747 N N . SER A 1 98 ? 1.145 5.688 -2.410 1.00 72.94 98 SER A N 1
ATOM 748 C CA . SER A 1 98 ? 0.429 6.767 -1.737 1.00 72.94 98 SER A CA 1
ATOM 749 C C . SER A 1 98 ? 1.269 8.036 -1.814 1.00 72.94 98 SER A C 1
ATOM 751 O O . SER A 1 98 ? 2.494 7.974 -1.735 1.00 72.94 98 SER A O 1
ATOM 753 N N . THR A 1 99 ? 0.628 9.181 -2.015 1.00 66.19 99 THR A N 1
ATOM 754 C CA . THR A 1 99 ? 1.296 10.487 -1.956 1.00 66.19 99 THR A CA 1
ATOM 755 C C . THR A 1 99 ? 0.593 11.307 -0.890 1.00 66.19 99 THR A C 1
ATOM 757 O O . THR A 1 99 ? -0.475 11.863 -1.133 1.00 66.19 99 THR A O 1
ATOM 760 N N . THR A 1 100 ? 1.147 11.312 0.315 1.00 60.84 100 THR A N 1
ATOM 761 C CA . THR A 1 100 ? 0.533 11.933 1.495 1.00 60.84 100 THR A CA 1
ATOM 762 C C . THR A 1 100 ? 1.230 13.246 1.835 1.00 60.84 100 THR A C 1
ATOM 764 O O . THR A 1 100 ? 2.361 13.488 1.414 1.00 60.84 100 THR A O 1
ATOM 767 N N . HIS A 1 101 ? 0.573 14.127 2.592 1.00 53.59 101 HIS A N 1
ATOM 768 C CA . HIS A 1 101 ? 1.295 15.216 3.245 1.00 53.59 101 HIS A CA 1
ATOM 769 C C . HIS A 1 101 ? 2.217 14.628 4.311 1.00 53.59 101 HIS A C 1
ATOM 771 O O . HIS A 1 101 ? 1.796 13.779 5.102 1.00 53.59 101 HIS A O 1
ATOM 777 N N . LYS A 1 102 ? 3.456 15.122 4.382 1.00 48.22 102 LYS A N 1
ATOM 778 C CA . LYS A 1 102 ? 4.391 14.763 5.446 1.00 48.22 102 LYS A CA 1
ATOM 779 C C . LYS A 1 102 ? 3.783 15.125 6.801 1.00 48.22 102 LYS A C 1
ATOM 781 O O . LYS A 1 102 ? 3.859 16.274 7.240 1.00 48.22 102 LYS A O 1
ATOM 786 N N . LYS A 1 103 ? 3.214 14.142 7.504 1.00 47.16 103 LYS A N 1
ATOM 787 C CA . LYS A 1 103 ? 2.959 14.287 8.940 1.00 47.16 103 LYS A CA 1
ATOM 788 C C . LYS A 1 103 ? 4.323 14.494 9.608 1.00 47.16 103 LYS A C 1
ATOM 790 O O . LYS A 1 103 ? 5.289 13.836 9.210 1.00 47.16 103 LYS A O 1
ATOM 795 N N . PRO A 1 104 ? 4.458 15.423 10.569 1.00 38.84 104 PRO A N 1
ATOM 796 C CA . PRO A 1 104 ? 5.703 15.602 11.301 1.00 38.84 104 PRO A CA 1
ATOM 797 C C . PRO A 1 104 ? 5.994 14.317 12.084 1.00 38.84 104 PRO A C 1
ATOM 799 O O . PRO A 1 104 ? 5.517 14.121 13.197 1.00 38.84 104 PRO A O 1
ATOM 802 N N . ALA A 1 105 ? 6.733 13.402 11.463 1.00 44.84 105 ALA A N 1
ATOM 803 C CA . ALA A 1 105 ? 7.190 12.189 12.100 1.00 44.84 105 ALA A CA 1
ATOM 804 C C . ALA A 1 105 ? 8.374 12.549 12.995 1.00 44.84 105 ALA A C 1
ATOM 806 O O . ALA A 1 105 ? 9.390 13.069 12.526 1.00 44.84 105 ALA A O 1
ATOM 807 N N . THR A 1 106 ? 8.255 12.245 14.283 1.00 38.59 106 THR A N 1
ATOM 808 C CA . THR A 1 106 ? 9.422 12.047 15.137 1.00 38.59 106 THR A CA 1
ATOM 809 C C . THR A 1 106 ? 10.215 10.894 14.515 1.00 38.59 106 THR A C 1
ATOM 811 O O . THR A 1 106 ? 9.662 9.798 14.397 1.00 38.59 106 THR A O 1
ATOM 814 N N . PRO A 1 107 ? 11.460 11.104 14.057 1.00 38.47 107 PRO A N 1
ATOM 815 C CA . PRO A 1 107 ? 12.228 10.045 13.424 1.00 38.47 107 PRO A CA 1
ATOM 816 C C . PRO A 1 107 ? 12.543 8.989 14.482 1.00 38.47 107 PRO A C 1
ATOM 818 O O . PRO A 1 107 ? 13.376 9.200 15.364 1.00 38.47 107 PRO A O 1
ATOM 821 N N . LEU A 1 108 ? 11.855 7.852 14.425 1.00 45.03 108 LEU A N 1
ATOM 822 C CA . LEU A 1 108 ? 12.297 6.668 15.140 1.00 45.03 108 LEU A CA 1
ATOM 823 C C . LEU A 1 108 ? 13.482 6.116 14.346 1.00 45.03 108 LEU A C 1
ATOM 825 O O . LEU A 1 108 ? 13.341 5.755 13.181 1.00 45.03 108 LEU A O 1
ATOM 829 N N . LEU A 1 109 ? 14.664 6.110 14.969 1.00 41.56 109 LEU A N 1
ATOM 830 C CA . LEU A 1 109 ? 15.928 5.672 14.357 1.00 41.56 109 LEU A CA 1
ATOM 831 C C . LEU A 1 109 ? 15.896 4.207 13.870 1.00 41.56 109 LEU A C 1
ATOM 833 O O . LEU A 1 109 ? 16.777 3.793 13.130 1.00 41.56 109 LEU A O 1
ATOM 837 N N . ASN A 1 110 ? 14.870 3.460 14.273 1.00 52.19 110 ASN A N 1
ATOM 838 C CA . ASN A 1 110 ? 14.464 2.154 13.781 1.00 52.19 110 ASN A CA 1
ATOM 839 C C . ASN A 1 110 ? 12.942 2.242 13.585 1.00 52.19 110 ASN A C 1
ATOM 841 O O . ASN A 1 110 ? 12.274 2.809 14.453 1.00 52.19 110 ASN A O 1
ATOM 845 N N . GLY A 1 111 ? 12.381 1.730 12.483 1.00 53.19 111 GLY A N 1
ATOM 846 C CA . GLY A 1 111 ? 10.923 1.720 12.287 1.00 53.19 111 GLY A CA 1
ATOM 847 C C . GLY A 1 111 ? 10.198 1.169 13.528 1.00 53.19 111 GLY A C 1
ATOM 848 O O . GLY A 1 111 ? 10.777 0.360 14.259 1.00 53.19 111 GLY A O 1
ATOM 849 N N . PRO A 1 112 ? 8.962 1.610 13.833 1.00 60.62 112 PRO A N 1
ATOM 850 C CA . PRO A 1 112 ? 8.268 1.165 15.037 1.00 60.62 112 PRO A CA 1
ATOM 851 C C . PRO A 1 112 ? 8.229 -0.366 15.084 1.00 60.62 112 PRO A C 1
ATOM 853 O O . PRO A 1 112 ? 7.928 -1.013 14.077 1.00 60.62 112 PRO A O 1
ATOM 856 N N . ALA A 1 113 ? 8.523 -0.932 16.259 1.00 69.00 113 ALA A N 1
ATOM 857 C CA . ALA A 1 113 ? 8.604 -2.381 16.467 1.00 69.00 113 ALA A CA 1
ATOM 858 C C . ALA A 1 113 ? 7.324 -3.112 16.028 1.00 69.00 113 ALA A C 1
ATOM 860 O O . ALA A 1 113 ? 7.376 -4.271 15.625 1.00 69.00 113 ALA A O 1
ATOM 861 N N . MET A 1 114 ? 6.187 -2.415 16.07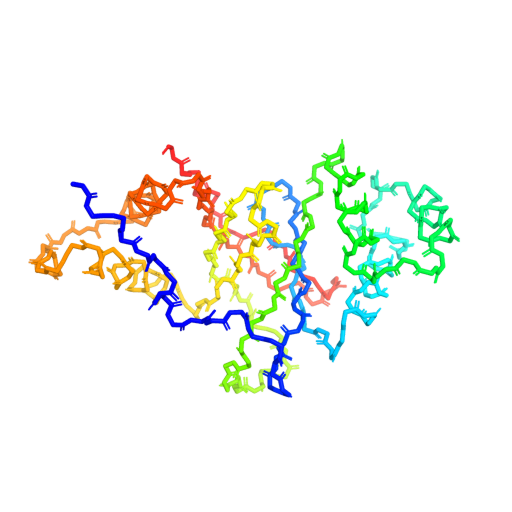2 1.00 75.19 114 MET A N 1
ATOM 862 C CA . MET A 1 114 ? 4.890 -2.865 15.585 1.00 75.19 114 MET A CA 1
ATOM 863 C C . MET A 1 114 ? 4.229 -1.762 14.757 1.00 75.19 114 MET A C 1
ATOM 865 O O . MET A 1 114 ? 4.183 -0.607 15.176 1.00 75.19 114 MET A O 1
ATOM 869 N N . LEU A 1 115 ? 3.656 -2.137 13.617 1.00 76.56 115 LEU A N 1
ATOM 870 C CA . LEU A 1 115 ? 2.767 -1.309 12.813 1.00 76.56 115 LEU A CA 1
ATOM 871 C C . LEU A 1 115 ? 1.330 -1.786 12.974 1.00 76.56 115 LEU A C 1
ATOM 873 O O . LEU A 1 115 ? 0.976 -2.857 12.482 1.00 76.56 115 LEU A O 1
ATOM 877 N N . PHE A 1 116 ? 0.488 -0.957 13.584 1.00 80.00 116 PHE A N 1
ATOM 878 C CA . PHE A 1 116 ? -0.965 -1.103 13.533 1.00 80.00 116 PHE A CA 1
ATOM 879 C C . PHE A 1 116 ? -1.471 -0.209 12.414 1.00 80.00 116 PHE A C 1
ATOM 881 O O . PHE A 1 116 ? -1.324 1.003 12.502 1.00 80.00 116 PHE A O 1
ATOM 888 N N . SER A 1 117 ? -2.015 -0.783 11.344 1.00 80.06 117 SER A N 1
ATOM 889 C CA . SER A 1 117 ? -2.340 -0.002 10.146 1.00 80.06 117 SER A CA 1
ATOM 890 C C . SER A 1 117 ? -3.777 -0.186 9.684 1.00 80.06 117 SER A C 1
ATOM 892 O O . SER A 1 117 ? -4.371 -1.249 9.894 1.00 80.06 117 SER A O 1
ATOM 894 N N . VAL A 1 118 ? -4.305 0.858 9.049 1.00 83.44 118 VAL A N 1
ATOM 895 C CA . VAL A 1 118 ? -5.550 0.856 8.275 1.00 83.44 118 VAL A CA 1
ATOM 896 C C . VAL A 1 118 ? -5.172 1.151 6.834 1.00 83.44 118 VAL A C 1
ATOM 898 O O . VAL A 1 118 ? -4.569 2.181 6.551 1.00 83.44 118 VAL A O 1
ATOM 901 N N . ILE A 1 119 ? -5.517 0.253 5.923 1.00 81.75 119 ILE A N 1
ATOM 902 C CA . ILE A 1 119 ? -5.312 0.443 4.491 1.00 81.75 119 ILE A CA 1
ATOM 903 C C . ILE A 1 119 ? -6.671 0.708 3.868 1.00 81.75 119 ILE A C 1
ATOM 905 O O . ILE A 1 119 ? -7.574 -0.110 4.002 1.00 81.75 119 ILE A O 1
ATOM 909 N N . THR A 1 120 ? -6.809 1.842 3.192 1.00 81.81 120 THR A N 1
ATOM 910 C CA . THR A 1 120 ? -7.996 2.194 2.412 1.00 81.81 120 THR A CA 1
ATOM 911 C C . THR A 1 120 ? -7.649 2.125 0.932 1.00 81.81 120 THR A C 1
ATOM 913 O O . THR A 1 120 ? -6.938 2.994 0.432 1.00 81.81 120 THR A O 1
ATOM 916 N N . ASP A 1 121 ? -8.126 1.098 0.235 1.00 78.00 121 ASP A N 1
ATOM 917 C CA . ASP A 1 121 ? -7.990 0.942 -1.214 1.00 78.00 121 ASP A CA 1
ATOM 918 C C . ASP A 1 121 ? -9.260 1.450 -1.903 1.00 78.00 121 ASP A C 1
ATOM 920 O O . ASP A 1 121 ? -10.286 0.781 -1.868 1.00 78.00 121 ASP A O 1
ATOM 924 N N . TYR A 1 122 ? -9.202 2.621 -2.543 1.00 75.62 122 TYR A N 1
ATOM 925 C CA . TYR A 1 122 ? -10.351 3.225 -3.235 1.00 75.62 122 TYR A CA 1
ATOM 926 C C . TYR A 1 122 ? -10.649 2.594 -4.611 1.00 75.62 122 TYR A C 1
ATOM 928 O O . TYR A 1 122 ? -11.506 3.080 -5.356 1.00 75.62 122 TYR A O 1
ATOM 936 N N . GLY A 1 123 ? -9.952 1.516 -4.975 1.00 63.81 123 GLY A N 1
ATOM 937 C CA . GLY A 1 123 ? -10.197 0.752 -6.185 1.00 63.81 123 GLY A CA 1
ATOM 938 C C . GLY A 1 123 ? -9.516 1.306 -7.448 1.00 63.81 123 GLY A C 1
ATOM 939 O O . GLY A 1 123 ? -8.903 2.380 -7.460 1.00 63.81 123 GLY A O 1
ATOM 940 N N . PRO A 1 124 ? -9.632 0.568 -8.569 1.00 55.28 124 PRO A N 1
ATOM 941 C CA . PRO A 1 124 ? -8.831 0.775 -9.780 1.00 55.28 124 PRO A CA 1
ATOM 942 C C . PRO A 1 124 ? -9.117 2.078 -10.545 1.00 55.28 124 PRO A C 1
ATOM 944 O O . PRO A 1 124 ? -8.319 2.442 -11.403 1.00 55.28 124 PRO A O 1
ATOM 947 N N . GLY A 1 125 ? -10.225 2.772 -10.257 1.00 52.34 125 GLY A N 1
ATOM 948 C CA . GLY A 1 125 ? -10.570 4.061 -10.875 1.00 52.34 125 GLY A CA 1
ATOM 949 C C . GLY A 1 125 ? -10.068 5.285 -10.103 1.00 52.34 125 GLY A C 1
ATOM 950 O 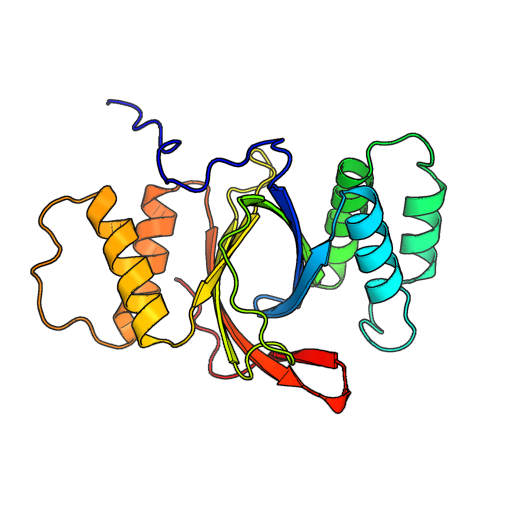O . GLY A 1 125 ? -9.872 6.339 -10.700 1.00 52.34 125 GLY A O 1
ATOM 951 N N . ALA A 1 126 ? -9.834 5.144 -8.795 1.00 53.06 126 ALA A N 1
ATOM 952 C CA . ALA A 1 126 ? -9.292 6.209 -7.954 1.00 53.06 126 ALA A CA 1
ATOM 953 C C . ALA A 1 126 ? -7.758 6.172 -7.889 1.00 53.06 126 ALA A C 1
ATOM 955 O O . ALA A 1 126 ? -7.148 7.183 -7.551 1.00 53.06 126 ALA A O 1
ATOM 956 N N . GLY A 1 127 ? -7.139 5.025 -8.214 1.00 52.41 127 GLY A N 1
ATOM 957 C CA . GLY A 1 127 ? -5.681 4.861 -8.299 1.00 52.41 127 GLY A CA 1
ATOM 958 C C . GLY A 1 127 ? -4.945 5.167 -6.993 1.00 52.41 127 GLY A C 1
ATOM 959 O O . GLY A 1 127 ? -3.769 5.511 -7.015 1.00 52.41 127 GLY A O 1
ATOM 960 N N . ARG A 1 128 ? -5.652 5.134 -5.862 1.00 67.38 128 ARG A N 1
ATOM 961 C CA . ARG A 1 128 ? -5.176 5.673 -4.591 1.00 67.38 128 ARG A CA 1
ATOM 962 C C . ARG A 1 128 ? -5.444 4.655 -3.503 1.00 67.38 128 ARG A C 1
ATOM 964 O O . ARG A 1 128 ? -6.587 4.261 -3.272 1.00 67.38 128 ARG A O 1
ATOM 971 N N . THR A 1 129 ? -4.379 4.251 -2.834 1.00 70.62 129 THR A N 1
ATOM 972 C CA . THR A 1 129 ? -4.453 3.450 -1.622 1.00 70.62 129 THR A CA 1
ATOM 973 C C . THR A 1 129 ? -3.702 4.186 -0.540 1.00 70.62 129 THR A C 1
ATOM 975 O O . THR A 1 129 ? -2.551 4.562 -0.735 1.00 70.62 129 THR A O 1
ATOM 978 N N . ILE A 1 130 ? -4.367 4.408 0.585 1.00 73.38 130 ILE A N 1
ATOM 979 C CA . ILE A 1 130 ? -3.804 5.123 1.727 1.00 73.38 130 ILE A CA 1
ATOM 980 C C . ILE A 1 130 ? -3.518 4.093 2.811 1.00 73.38 130 ILE A C 1
ATOM 982 O O . ILE A 1 130 ? -4.424 3.347 3.180 1.00 73.38 130 ILE A O 1
ATOM 986 N N . ALA A 1 131 ? -2.287 4.053 3.320 1.00 73.94 131 ALA A N 1
ATOM 987 C CA . ALA A 1 131 ? -1.969 3.345 4.555 1.00 73.94 131 ALA A CA 1
ATOM 988 C C . ALA A 1 131 ? -1.768 4.359 5.680 1.00 73.94 131 ALA A C 1
ATOM 990 O O . ALA A 1 131 ? -0.926 5.249 5.598 1.00 73.94 131 ALA A O 1
ATOM 991 N N . GLU A 1 132 ? -2.556 4.215 6.736 1.00 76.00 132 GLU A N 1
ATOM 992 C CA . GLU A 1 132 ? -2.426 4.986 7.964 1.00 76.00 132 GLU A CA 1
ATOM 993 C C . GLU A 1 132 ? -1.829 4.092 9.041 1.00 76.00 132 GLU A C 1
ATOM 995 O O . GLU A 1 132 ? -2.269 2.953 9.210 1.00 76.00 132 GLU A O 1
ATOM 1000 N N . HIS A 1 133 ? -0.854 4.610 9.786 1.00 76.44 133 HIS A N 1
ATOM 1001 C CA . HIS A 1 133 ? -0.163 3.872 10.838 1.00 76.44 133 HIS A CA 1
ATOM 1002 C C . HIS A 1 133 ? -0.434 4.486 12.198 1.00 76.44 133 HIS A C 1
ATOM 1004 O O . HIS A 1 133 ? -0.406 5.703 12.375 1.00 76.44 133 HIS A O 1
ATOM 1010 N N . PHE A 1 134 ? -0.649 3.610 13.167 1.00 73.19 134 PHE A N 1
ATOM 1011 C CA . PHE A 1 134 ? -0.993 3.952 14.529 1.00 73.19 134 PHE A CA 1
ATOM 1012 C C . PHE A 1 134 ? 0.024 3.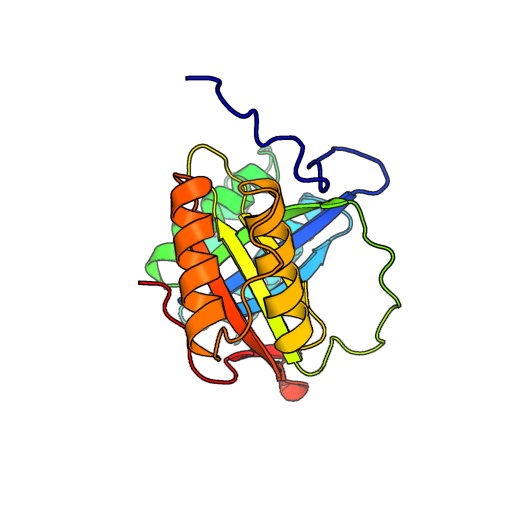329 15.488 1.00 73.19 134 PHE A C 1
ATOM 1014 O O . PHE A 1 134 ? 0.483 2.204 15.262 1.00 73.19 134 PHE A O 1
ATOM 1021 N N . PRO A 1 135 ? 0.368 4.035 16.579 1.00 68.50 135 PRO A N 1
ATOM 1022 C CA . PRO A 1 135 ? 1.342 3.553 17.556 1.00 68.50 135 PRO A CA 1
ATOM 1023 C C . PRO A 1 135 ? 0.831 2.369 18.395 1.00 68.50 135 PRO A C 1
ATOM 1025 O O . PRO A 1 135 ? 1.635 1.664 18.999 1.00 68.50 135 PRO A O 1
ATOM 1028 N N . SER A 1 136 ? -0.486 2.135 18.448 1.00 75.94 136 SER A N 1
ATOM 1029 C CA . SER A 1 136 ? -1.102 1.010 19.164 1.00 75.94 136 SER A CA 1
ATOM 1030 C C . SER A 1 136 ? -2.450 0.607 18.545 1.00 75.94 136 SER A C 1
ATOM 1032 O O . SER A 1 136 ? -3.005 1.351 17.728 1.00 75.94 136 SER A O 1
ATOM 1034 N N . ARG A 1 137 ? -3.009 -0.549 18.947 1.00 80.81 137 ARG A N 1
ATOM 1035 C CA . ARG A 1 137 ? -4.387 -0.938 18.572 1.00 80.81 137 ARG A CA 1
ATOM 1036 C C . ARG A 1 137 ? -5.413 0.068 19.072 1.00 80.81 137 ARG A C 1
ATOM 1038 O O . ARG A 1 137 ? -6.333 0.409 18.345 1.00 80.81 137 ARG A O 1
ATOM 1045 N N . GLU A 1 138 ? -5.251 0.560 20.293 1.00 79.69 138 GLU A N 1
ATOM 1046 C CA . GLU A 1 138 ? -6.164 1.527 20.908 1.00 79.69 138 GLU A CA 1
ATOM 1047 C C . GLU A 1 138 ? -6.168 2.839 20.118 1.00 79.69 138 GLU A C 1
ATOM 1049 O O . GLU A 1 138 ? -7.229 3.406 19.865 1.00 79.69 138 GLU A O 1
ATOM 1054 N N . ALA A 1 139 ? -4.994 3.284 19.658 1.00 74.75 139 ALA A N 1
ATOM 1055 C CA . ALA A 1 139 ? -4.876 4.455 18.797 1.00 74.75 139 ALA A CA 1
ATOM 1056 C C . ALA A 1 139 ? -5.529 4.233 17.421 1.00 74.75 139 ALA A C 1
ATOM 1058 O O . ALA A 1 139 ? -6.218 5.125 16.929 1.00 74.75 139 ALA A O 1
ATOM 1059 N N . ARG A 1 140 ? -5.368 3.044 16.818 1.00 83.62 140 ARG A N 1
ATOM 1060 C CA . ARG A 1 140 ? -6.049 2.678 15.562 1.00 83.62 140 ARG A CA 1
ATOM 1061 C C . ARG A 1 140 ? -7.564 2.675 15.723 1.00 83.62 140 ARG A C 1
ATOM 1063 O O . ARG A 1 140 ? -8.264 3.279 14.916 1.00 83.62 140 ARG A O 1
ATOM 1070 N N . HIS A 1 141 ? -8.059 2.055 16.787 1.00 83.44 141 HIS A N 1
ATOM 1071 C CA . HIS A 1 141 ? -9.475 2.023 17.121 1.00 83.44 141 HIS A CA 1
ATOM 1072 C C . HIS A 1 141 ? -10.041 3.437 17.295 1.00 83.44 141 HIS A C 1
ATOM 1074 O O . HIS A 1 141 ? -11.075 3.759 16.714 1.00 83.44 141 HIS A O 1
ATOM 1080 N N . ALA A 1 142 ? -9.354 4.301 18.051 1.00 78.62 142 ALA A N 1
ATOM 1081 C CA . ALA A 1 142 ? -9.754 5.696 18.224 1.00 78.62 142 ALA A CA 1
ATOM 1082 C C . ALA A 1 142 ? -9.777 6.459 16.886 1.00 78.62 142 ALA A C 1
ATOM 1084 O O . ALA A 1 142 ? -10.723 7.200 16.625 1.00 78.62 142 ALA A O 1
ATOM 1085 N N . GLY A 1 143 ? -8.794 6.226 16.011 1.00 77.75 143 GLY A N 1
ATOM 1086 C CA . GLY A 1 143 ? -8.770 6.791 14.659 1.00 77.75 143 GLY A CA 1
ATOM 1087 C C . GLY A 1 143 ? -9.945 6.325 13.793 1.00 77.75 143 GLY A C 1
ATOM 1088 O O . GLY A 1 143 ? -10.602 7.142 13.150 1.00 77.75 143 GLY A O 1
ATOM 1089 N N . LEU A 1 144 ? -10.271 5.028 13.813 1.00 81.56 144 LEU A N 1
ATOM 1090 C CA . LEU A 1 144 ? -11.436 4.476 13.109 1.00 81.56 144 LEU A CA 1
ATOM 1091 C C . LEU A 1 144 ? -12.750 5.079 13.627 1.00 81.56 144 LEU A C 1
ATOM 1093 O O . LEU A 1 144 ? -13.605 5.454 12.824 1.00 81.56 144 LEU A O 1
ATOM 1097 N N . LEU A 1 145 ? -12.900 5.213 14.950 1.00 80.38 145 LEU A N 1
ATOM 1098 C CA . LEU A 1 145 ? -14.059 5.860 15.572 1.00 80.38 145 LEU A CA 1
ATOM 1099 C C . LEU A 1 145 ? -14.202 7.308 15.118 1.00 80.38 145 LEU A C 1
ATOM 1101 O O . LEU A 1 145 ? -15.291 7.715 14.721 1.00 80.38 145 LEU A O 1
ATOM 1105 N N . GLN A 1 146 ? -13.104 8.064 15.137 1.00 77.12 146 GLN A N 1
ATOM 1106 C CA . GLN A 1 146 ? -13.094 9.448 14.684 1.00 77.12 146 GLN A CA 1
ATOM 1107 C C . GLN A 1 146 ? -13.550 9.549 13.223 1.00 77.12 146 GLN A C 1
ATOM 1109 O O . GLN A 1 146 ? -14.417 10.364 12.912 1.00 77.12 146 GLN A O 1
ATOM 1114 N N . ARG A 1 147 ? -13.036 8.686 12.332 1.00 77.50 147 ARG A N 1
ATOM 1115 C CA . ARG A 1 147 ? -13.441 8.656 10.915 1.00 77.50 147 ARG A CA 1
ATOM 1116 C C . ARG A 1 147 ? -14.925 8.333 10.764 1.00 77.50 147 ARG A C 1
ATOM 1118 O O . ARG A 1 147 ? -15.621 9.054 10.062 1.00 77.50 147 ARG A O 1
ATOM 1125 N N . VAL A 1 148 ? -15.452 7.327 11.461 1.00 76.69 148 VAL A N 1
ATOM 1126 C CA . VAL A 1 148 ? -16.899 7.035 11.441 1.00 76.69 148 VAL A CA 1
ATOM 1127 C C . VAL A 1 148 ? -17.719 8.222 11.963 1.00 76.69 148 VAL A C 1
ATOM 1129 O O . VAL A 1 148 ? -18.735 8.574 11.362 1.00 76.69 148 VAL A O 1
ATOM 1132 N N . GLY A 1 149 ? -17.255 8.885 13.025 1.00 70.12 149 GLY A N 1
ATOM 1133 C CA . GLY A 1 149 ? -17.893 10.068 13.607 1.00 70.12 149 GLY A CA 1
ATOM 1134 C C . GLY A 1 149 ? -18.019 11.243 12.635 1.00 70.12 149 GLY A C 1
ATOM 1135 O O . GLY A 1 149 ? -19.002 11.979 12.705 1.00 70.12 149 GLY A O 1
ATOM 1136 N N . THR A 1 150 ? -17.103 11.381 11.668 1.00 73.31 150 THR A N 1
ATOM 1137 C CA . THR A 1 150 ? -17.224 12.413 10.621 1.00 73.31 150 THR A CA 1
ATOM 1138 C C . THR A 1 150 ? -18.424 12.199 9.693 1.00 73.31 150 THR A C 1
ATOM 1140 O O . THR A 1 150 ? -19.023 13.172 9.240 1.00 73.31 150 THR A O 1
ATOM 1143 N N . PHE A 1 151 ? -18.811 10.945 9.436 1.00 69.94 151 PHE A N 1
ATOM 1144 C CA . PHE A 1 151 ? -19.990 10.609 8.630 1.00 69.94 151 PHE A CA 1
ATOM 1145 C C . PHE A 1 151 ? -21.273 10.568 9.464 1.00 69.94 151 PHE A C 1
ATOM 1147 O O . PHE A 1 151 ? -22.358 10.829 8.943 1.00 69.94 151 PHE A O 1
ATOM 1154 N N . PHE A 1 152 ? -21.153 10.266 10.759 1.00 68.94 152 PHE A N 1
ATOM 1155 C CA . PHE A 1 152 ? -22.268 10.174 11.700 1.00 68.94 152 PHE A CA 1
ATOM 1156 C C . PHE A 1 152 ? -22.030 11.031 12.955 1.00 68.94 152 PHE A C 1
ATOM 1158 O O . PHE A 1 152 ? -21.773 10.493 14.041 1.00 68.94 152 PHE A O 1
ATOM 1165 N N . PRO A 1 153 ? -22.145 12.367 12.841 1.00 63.88 153 PRO A N 1
ATOM 1166 C CA . PRO A 1 153 ? -21.945 13.256 13.975 1.00 63.88 153 PRO A CA 1
ATOM 1167 C C . PRO A 1 153 ? -22.928 12.921 15.109 1.00 63.88 153 PRO A C 1
ATOM 1169 O O . PRO A 1 153 ? -24.144 12.927 14.917 1.00 63.88 153 PRO A O 1
ATOM 1172 N N . GLY A 1 154 ? -22.399 12.614 16.299 1.00 55.41 154 GLY A N 1
ATOM 1173 C CA . GLY A 1 154 ? -23.180 12.291 17.503 1.00 55.41 154 GLY A CA 1
ATOM 1174 C C . GLY A 1 154 ? -23.184 10.817 17.940 1.00 55.41 154 GLY A C 1
ATOM 1175 O O . GLY A 1 154 ? -23.676 10.529 19.032 1.00 55.41 154 GLY A O 1
ATOM 1176 N N . GLN A 1 155 ? -22.602 9.891 17.165 1.00 52.88 155 GLN A N 1
ATOM 1177 C CA . GLN A 1 155 ? -22.449 8.481 17.577 1.00 52.88 155 GLN A CA 1
ATOM 1178 C C . GLN A 1 155 ? -21.279 8.207 18.539 1.00 52.88 155 GLN A C 1
ATOM 1180 O O . GLN A 1 155 ? -21.214 7.126 19.122 1.00 52.88 155 GLN A O 1
ATOM 1185 N N . GLU A 1 156 ? -20.412 9.190 18.794 1.00 49.47 156 GLU A N 1
ATOM 1186 C CA . GLU A 1 156 ? -19.225 9.085 19.668 1.00 49.47 156 GLU A CA 1
ATOM 1187 C C . GLU A 1 156 ? -19.530 8.688 21.130 1.00 49.47 156 GLU A C 1
ATOM 1189 O O . GLU A 1 156 ? -18.620 8.425 21.912 1.00 49.47 156 GLU A O 1
ATOM 1194 N N . LYS A 1 157 ? -20.810 8.640 21.522 1.00 47.03 157 LYS A N 1
ATOM 1195 C CA . LYS A 1 157 ? -21.262 8.385 22.896 1.00 47.03 157 LYS A CA 1
ATOM 1196 C C . LYS A 1 157 ? -21.769 6.968 23.165 1.00 47.03 157 LYS A C 1
ATOM 1198 O O . LYS A 1 157 ? -22.297 6.759 24.252 1.00 47.03 157 LYS A O 1
ATOM 1203 N N . GLN A 1 158 ? -21.669 6.008 22.242 1.00 44.97 158 GLN A N 1
ATOM 1204 C CA . GLN A 1 158 ? -22.065 4.623 22.543 1.00 44.97 158 GLN A CA 1
ATOM 1205 C C . GLN A 1 158 ? -20.934 3.872 23.269 1.00 44.97 158 GLN A C 1
ATOM 1207 O O . GLN A 1 158 ? -19.917 3.555 22.651 1.00 44.97 158 GLN A O 1
ATOM 1212 N N . PRO A 1 159 ? -21.075 3.573 24.576 1.00 39.69 159 PRO A N 1
ATOM 1213 C CA . PRO A 1 159 ? -20.059 2.847 25.317 1.00 39.69 159 PRO A CA 1
ATOM 1214 C C . PRO A 1 159 ? -20.164 1.345 25.020 1.00 39.69 159 PRO A C 1
ATOM 1216 O O . PRO A 1 159 ? -21.261 0.792 24.962 1.00 39.69 159 PRO A O 1
ATOM 1219 N N . GLY A 1 160 ? -19.017 0.673 24.902 1.00 46.94 160 GLY A N 1
ATOM 1220 C CA . GLY A 1 160 ? -18.952 -0.793 24.956 1.00 46.94 160 GLY A CA 1
ATOM 1221 C C . GLY A 1 160 ? -18.608 -1.502 23.654 1.00 46.94 160 GLY A C 1
ATOM 1222 O O . GLY A 1 160 ? -19.048 -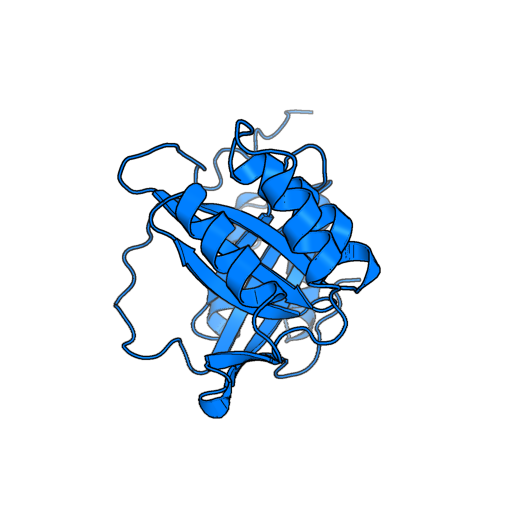2.632 23.446 1.00 46.94 160 GLY A O 1
ATOM 1223 N N . ILE A 1 161 ? -17.814 -0.885 22.784 1.00 46.22 161 ILE A N 1
ATOM 1224 C CA . ILE A 1 161 ? -17.401 -1.552 21.559 1.00 46.22 161 ILE A CA 1
ATOM 1225 C C . ILE A 1 161 ? -16.102 -2.365 21.817 1.00 46.22 161 ILE A C 1
ATOM 1227 O O . ILE A 1 161 ? -15.031 -1.818 22.072 1.00 46.22 161 ILE A O 1
ATOM 1231 N N . SER A 1 162 ? -16.240 -3.703 21.815 1.00 45.03 162 SER A N 1
ATOM 1232 C CA . SER A 1 162 ? -15.208 -4.733 22.089 1.00 45.03 162 SER A CA 1
ATOM 1233 C C . SER A 1 162 ? -14.122 -4.815 20.985 1.00 45.03 162 SER A C 1
ATOM 1235 O O . SER A 1 162 ? -14.186 -4.079 20.015 1.00 45.03 162 SER A O 1
ATOM 1237 N N . PRO A 1 163 ? -13.119 -5.704 21.021 1.00 46.66 163 PRO A N 1
ATOM 1238 C CA . PRO A 1 163 ? -12.198 -5.908 19.888 1.00 46.66 163 PRO A CA 1
ATOM 1239 C C . PRO A 1 163 ? -12.882 -6.232 18.540 1.00 46.66 163 PRO A C 1
ATOM 1241 O O . PRO A 1 163 ? -12.338 -5.892 17.491 1.00 46.66 163 PRO A O 1
ATOM 1244 N N . ASP A 1 164 ? -14.110 -6.773 18.553 1.00 57.94 164 ASP A N 1
ATOM 1245 C CA . ASP A 1 164 ? -14.960 -6.979 17.359 1.00 57.94 164 ASP A CA 1
ATOM 1246 C C . ASP A 1 164 ? -15.423 -5.655 16.715 1.00 57.94 164 ASP A C 1
ATOM 1248 O O . ASP A 1 164 ? -16.073 -5.627 15.669 1.00 57.94 164 ASP A O 1
ATOM 1252 N N . THR A 1 165 ? -15.090 -4.531 17.343 1.00 73.00 165 THR A N 1
ATOM 1253 C CA . THR A 1 165 ? -15.403 -3.179 16.888 1.00 73.00 165 THR A CA 1
ATOM 1254 C C . THR A 1 165 ? -14.546 -2.733 15.746 1.00 73.00 165 THR A C 1
ATOM 1256 O O . THR A 1 165 ? -15.085 -2.118 14.842 1.00 73.00 165 THR A O 1
ATOM 1259 N N . GLU A 1 166 ? -13.233 -2.980 15.770 1.00 78.62 166 GLU A N 1
ATOM 1260 C CA . GLU A 1 166 ? -12.375 -2.415 14.724 1.00 78.62 166 GLU A CA 1
ATOM 1261 C C . GLU A 1 166 ? -12.789 -2.967 13.359 1.00 78.62 166 GLU A C 1
ATOM 1263 O O . GLU A 1 166 ? -12.915 -2.205 12.407 1.00 78.62 166 GLU A O 1
ATOM 1268 N N . GLN A 1 167 ? -13.112 -4.263 13.288 1.00 80.12 167 GLN A N 1
ATOM 1269 C CA . GLN A 1 167 ? -13.671 -4.883 12.085 1.00 80.12 167 GLN A CA 1
ATOM 1270 C C . GLN A 1 167 ? -15.015 -4.268 11.697 1.00 80.12 167 GLN A C 1
ATOM 1272 O O . GLN A 1 167 ? -15.205 -3.940 10.535 1.00 80.12 167 GLN A O 1
ATOM 1277 N N . ARG A 1 168 ? -15.927 -4.049 12.651 1.00 78.12 168 ARG A N 1
ATOM 1278 C CA . ARG A 1 168 ? -17.223 -3.407 12.371 1.00 78.12 168 ARG A CA 1
ATOM 1279 C C . ARG A 1 168 ? -17.074 -1.964 11.895 1.00 78.12 168 ARG A C 1
ATOM 1281 O O . ARG A 1 168 ? -17.768 -1.571 10.965 1.00 78.12 168 ARG A O 1
ATOM 1288 N N . LEU A 1 169 ? -16.176 -1.188 12.501 1.00 82.06 169 LEU A N 1
ATOM 1289 C CA . LEU A 1 169 ? -15.862 0.178 12.085 1.00 82.06 169 LEU A CA 1
ATOM 1290 C C . LEU A 1 169 ? -15.223 0.182 10.697 1.00 82.06 169 LEU A C 1
ATOM 1292 O O . LEU A 1 169 ? -15.594 1.005 9.870 1.00 82.06 169 LEU A O 1
ATOM 1296 N N . ALA A 1 170 ? -14.316 -0.755 10.414 1.00 84.25 170 ALA A N 1
ATOM 1297 C CA . ALA A 1 170 ? -13.710 -0.912 9.098 1.00 84.25 170 ALA A CA 1
ATOM 1298 C C . ALA A 1 170 ? -14.743 -1.311 8.029 1.00 84.25 170 ALA A C 1
ATOM 1300 O O . ALA A 1 170 ? -14.773 -0.677 6.977 1.00 84.25 170 ALA A O 1
ATOM 1301 N N . SER A 1 171 ? -15.630 -2.279 8.303 1.00 81.81 171 SER A N 1
ATOM 1302 C CA . SER A 1 171 ? -16.734 -2.646 7.399 1.00 81.81 171 SER A CA 1
ATOM 1303 C C . SER A 1 171 ? -17.669 -1.456 7.169 1.00 81.81 171 SER A C 1
ATOM 1305 O O . SER A 1 171 ? -18.058 -1.185 6.035 1.00 81.81 171 SER A O 1
ATOM 1307 N N . LEU A 1 172 ? -18.006 -0.704 8.225 1.00 80.56 172 LEU A N 1
ATOM 1308 C CA . LEU A 1 172 ? -18.858 0.482 8.126 1.00 80.56 172 LEU A CA 1
ATOM 1309 C C . LEU A 1 172 ? -18.204 1.579 7.278 1.00 80.56 172 LEU A C 1
ATOM 1311 O O . LEU A 1 172 ? -18.860 2.147 6.409 1.00 80.56 172 LEU A O 1
ATOM 1315 N N . LEU A 1 173 ? -16.915 1.850 7.491 1.00 80.25 173 LEU A N 1
ATOM 1316 C CA . LEU A 1 173 ? -16.152 2.780 6.661 1.00 80.25 173 LEU A CA 1
ATOM 1317 C C . LEU A 1 173 ? -16.082 2.306 5.209 1.00 80.25 173 LEU A C 1
ATOM 1319 O O . LEU A 1 173 ? -16.273 3.123 4.318 1.00 80.25 173 LEU A O 1
ATOM 1323 N N . GLY A 1 174 ? -15.869 1.012 4.954 1.00 78.69 174 GLY A N 1
ATOM 1324 C CA . GLY A 1 174 ? -15.888 0.451 3.600 1.00 78.69 174 GLY A CA 1
ATOM 1325 C C . GLY A 1 174 ? -17.232 0.669 2.904 1.00 78.69 174 GLY A C 1
ATOM 1326 O O . GLY A 1 174 ? -17.276 1.134 1.768 1.00 78.69 174 GLY A O 1
ATOM 1327 N N . ALA A 1 175 ? -18.339 0.442 3.617 1.00 79.00 175 ALA A N 1
ATOM 1328 C CA . ALA A 1 175 ? -19.679 0.712 3.101 1.00 79.00 175 ALA A CA 1
ATOM 1329 C C . ALA A 1 175 ? -19.901 2.207 2.800 1.00 79.00 175 ALA A C 1
ATOM 1331 O O . ALA A 1 175 ? -20.454 2.554 1.755 1.00 79.00 175 ALA A O 1
ATOM 1332 N N . LEU A 1 176 ? -19.440 3.100 3.680 1.00 79.06 176 LEU A N 1
ATOM 1333 C CA . LEU A 1 176 ? -19.546 4.552 3.501 1.00 79.06 176 LEU A CA 1
ATOM 1334 C C . LEU A 1 176 ? -18.683 5.084 2.352 1.00 79.06 176 LEU A C 1
ATOM 1336 O O . LEU A 1 176 ? -19.096 5.995 1.640 1.00 79.06 176 LEU A O 1
ATOM 1340 N N . LEU A 1 177 ? -17.490 4.519 2.180 1.00 76.75 177 LEU A N 1
ATOM 1341 C CA . LEU A 1 177 ? -16.478 4.957 1.221 1.00 76.75 177 LEU A CA 1
ATOM 1342 C C . LEU A 1 177 ? -16.545 4.185 -0.105 1.00 76.75 177 LEU A C 1
ATOM 1344 O O . LEU A 1 177 ? -15.583 4.222 -0.871 1.00 76.75 177 LEU A O 1
ATOM 1348 N N . THR A 1 178 ? -17.650 3.483 -0.386 1.00 71.31 178 THR A N 1
ATOM 1349 C CA . THR A 1 178 ? -17.831 2.662 -1.598 1.00 71.31 178 THR A CA 1
ATOM 1350 C C . THR A 1 178 ? -17.337 3.413 -2.851 1.00 71.31 178 THR A C 1
ATOM 1352 O O . THR A 1 178 ? -17.775 4.541 -3.092 1.00 71.31 178 THR A O 1
ATOM 1355 N N . PRO A 1 179 ? -16.450 2.818 -3.677 1.00 68.75 179 PRO A N 1
ATOM 1356 C CA . PRO A 1 179 ? -16.078 1.399 -3.723 1.00 68.75 179 PRO A CA 1
ATOM 1357 C C . PRO A 1 179 ? -14.845 1.014 -2.882 1.00 68.75 179 PRO A C 1
ATOM 1359 O O . PRO A 1 179 ? -14.186 0.027 -3.207 1.00 68.75 179 PRO A O 1
ATOM 1362 N N . ALA A 1 180 ? -14.491 1.775 -1.844 1.00 76.50 180 ALA A N 1
ATOM 1363 C CA . ALA A 1 180 ? -13.275 1.516 -1.086 1.00 76.50 180 ALA A CA 1
ATOM 1364 C C . ALA A 1 180 ? -13.311 0.203 -0.288 1.00 76.50 180 ALA A C 1
ATOM 1366 O O . ALA A 1 180 ? -14.294 -0.123 0.376 1.00 76.50 180 ALA A O 1
ATOM 1367 N N . ASN A 1 181 ? -12.188 -0.510 -0.295 1.00 81.19 181 ASN A N 1
ATOM 1368 C CA . ASN A 1 181 ? -11.914 -1.643 0.574 1.00 81.19 181 ASN A CA 1
ATOM 1369 C C . ASN A 1 181 ? -11.045 -1.193 1.759 1.00 81.19 181 ASN A C 1
ATOM 1371 O O . ASN A 1 181 ? -10.020 -0.537 1.561 1.00 81.19 181 ASN A O 1
ATOM 1375 N N . ILE A 1 182 ? -11.434 -1.558 2.982 1.00 83.00 182 ILE A N 1
ATOM 1376 C CA . ILE A 1 182 ? -10.688 -1.238 4.205 1.00 83.00 182 ILE A CA 1
ATOM 1377 C C . ILE A 1 182 ? -10.060 -2.515 4.756 1.00 83.00 182 ILE A C 1
ATOM 1379 O O . ILE A 1 182 ? -10.758 -3.486 5.028 1.00 83.00 182 ILE A O 1
ATOM 1383 N N . MET A 1 183 ? -8.747 -2.505 4.976 1.00 84.00 183 MET A N 1
ATOM 1384 C CA . MET A 1 183 ? -8.020 -3.619 5.587 1.00 84.00 183 MET A CA 1
ATOM 1385 C C . MET A 1 183 ? -7.321 -3.168 6.864 1.00 84.00 183 MET A C 1
ATOM 1387 O O . MET A 1 183 ? -6.665 -2.128 6.897 1.00 84.00 183 MET A O 1
ATOM 1391 N N . LEU A 1 184 ? -7.420 -3.983 7.911 1.00 84.25 184 LEU A N 1
ATOM 1392 C CA . LEU A 1 184 ? -6.710 -3.773 9.167 1.00 84.25 184 LEU A CA 1
ATOM 1393 C C . LEU A 1 184 ? -5.504 -4.702 9.221 1.00 84.25 184 LEU A C 1
ATOM 1395 O O . LEU A 1 184 ? -5.652 -5.926 9.175 1.00 84.25 184 LEU A O 1
ATOM 1399 N N . THR A 1 185 ? -4.307 -4.137 9.348 1.00 80.62 185 THR A N 1
ATOM 1400 C CA . THR A 1 185 ? -3.075 -4.929 9.353 1.00 80.62 185 THR A CA 1
ATOM 1401 C C . THR A 1 185 ? -2.249 -4.689 10.598 1.00 80.62 185 THR A C 1
ATOM 1403 O O . THR A 1 185 ? -2.201 -3.593 11.151 1.00 80.62 185 THR A O 1
ATOM 1406 N N . GLU A 1 186 ? -1.569 -5.746 11.015 1.00 83.12 186 GLU A N 1
ATOM 1407 C CA . GLU A 1 186 ? -0.564 -5.722 12.070 1.00 83.12 186 GLU A CA 1
ATOM 1408 C C . GLU A 1 186 ? 0.705 -6.396 11.568 1.00 83.12 186 GLU A C 1
ATOM 1410 O O . GLU A 1 186 ? 0.641 -7.519 11.047 1.00 83.12 186 GLU A O 1
ATOM 1415 N N . SER A 1 187 ? 1.834 -5.710 11.710 1.00 76.88 187 SER A N 1
ATOM 1416 C CA . SER A 1 187 ? 3.131 -6.225 11.283 1.00 76.88 187 SER A CA 1
ATOM 1417 C C . SER A 1 187 ? 4.226 -5.824 12.265 1.00 76.88 187 SER A C 1
ATOM 1419 O O . SER A 1 187 ? 4.263 -4.682 12.710 1.00 76.88 187 SER A O 1
ATOM 1421 N N . ALA A 1 188 ? 5.113 -6.754 12.606 1.00 79.44 188 ALA A N 1
ATOM 1422 C CA . ALA A 1 188 ? 6.251 -6.522 13.490 1.00 79.44 188 ALA A CA 1
ATOM 1423 C C . ALA A 1 188 ? 7.510 -6.239 12.670 1.00 79.44 188 ALA A C 1
ATOM 1425 O O . ALA A 1 188 ? 7.721 -6.879 11.638 1.00 79.44 188 ALA A O 1
ATOM 1426 N N . TRP A 1 189 ? 8.348 -5.307 13.113 1.00 77.12 189 TRP A N 1
ATOM 1427 C CA . TRP A 1 189 ? 9.640 -5.069 12.476 1.00 77.12 189 TRP A CA 1
ATOM 1428 C C . TRP A 1 189 ? 10.556 -6.276 12.697 1.00 77.12 189 TRP A C 1
ATOM 1430 O O . TRP A 1 189 ? 10.753 -6.719 13.828 1.00 77.12 189 TRP A O 1
ATOM 1440 N N . ASN A 1 190 ? 11.111 -6.816 11.617 1.00 73.38 190 ASN A N 1
ATOM 1441 C CA . ASN A 1 190 ? 12.118 -7.863 11.657 1.00 73.38 190 ASN A CA 1
ATOM 1442 C C . ASN A 1 190 ? 13.472 -7.258 11.281 1.00 73.38 190 ASN A C 1
ATOM 1444 O O . ASN A 1 190 ? 13.754 -7.012 10.106 1.00 73.38 190 ASN A O 1
ATOM 1448 N N . GLU A 1 191 ? 14.315 -7.057 12.294 1.00 73.94 191 GLU A N 1
ATOM 1449 C CA . GLU A 1 191 ? 15.657 -6.489 12.145 1.00 73.94 191 GLU A CA 1
ATOM 1450 C C . GLU A 1 191 ? 16.548 -7.319 11.213 1.00 73.94 191 GLU A C 1
ATOM 1452 O O . GLU A 1 191 ? 17.315 -6.751 10.441 1.00 73.94 191 GLU A O 1
ATOM 1457 N N . ALA A 1 192 ? 16.411 -8.651 11.220 1.00 73.12 192 ALA A N 1
ATOM 1458 C CA . ALA A 1 192 ? 17.236 -9.536 10.400 1.00 73.12 192 ALA A CA 1
ATOM 1459 C C . ALA A 1 192 ? 16.943 -9.393 8.900 1.00 73.12 192 ALA A C 1
ATOM 1461 O O . ALA A 1 192 ? 17.837 -9.573 8.076 1.00 73.12 192 ALA A O 1
ATOM 1462 N N . SER A 1 193 ? 15.696 -9.074 8.540 1.00 67.62 193 SER A N 1
ATOM 1463 C CA . SER A 1 193 ? 15.293 -8.856 7.148 1.00 67.62 193 SER A CA 1
ATOM 1464 C C . SER A 1 193 ? 15.179 -7.381 6.761 1.00 67.62 193 SER A C 1
ATOM 1466 O O . SER A 1 193 ? 14.949 -7.101 5.588 1.00 67.62 193 SER A O 1
ATOM 1468 N N . GLY A 1 194 ? 15.276 -6.449 7.717 1.00 69.19 194 GLY A N 1
ATOM 1469 C CA . GLY A 1 194 ? 14.995 -5.026 7.494 1.00 69.19 194 GLY A CA 1
ATOM 1470 C C . GLY A 1 194 ? 13.586 -4.776 6.941 1.00 69.19 194 GLY A C 1
ATOM 1471 O O . GLY A 1 194 ? 13.391 -3.887 6.118 1.00 69.19 194 GLY A O 1
ATOM 1472 N N . MET A 1 195 ? 12.621 -5.619 7.318 1.00 71.06 195 MET A N 1
ATOM 1473 C CA . MET A 1 195 ? 11.266 -5.630 6.762 1.00 71.06 195 MET A CA 1
ATOM 1474 C C . MET A 1 195 ? 10.236 -5.935 7.835 1.00 71.06 195 MET A C 1
ATOM 1476 O O . MET A 1 195 ? 10.553 -6.502 8.879 1.00 71.06 195 MET A O 1
ATOM 1480 N N . TYR A 1 196 ? 8.979 -5.623 7.542 1.00 73.25 196 TYR A N 1
ATOM 1481 C CA . TYR A 1 196 ? 7.868 -5.987 8.400 1.00 73.25 196 TYR A CA 1
ATOM 1482 C C . TYR A 1 196 ? 7.435 -7.438 8.148 1.00 73.25 196 TYR A C 1
ATOM 1484 O O . TYR A 1 196 ? 7.170 -7.846 7.019 1.00 73.25 196 TYR A O 1
ATOM 1492 N N . ALA A 1 197 ? 7.339 -8.229 9.212 1.00 67.38 197 ALA A N 1
ATOM 1493 C CA . ALA A 1 197 ? 6.764 -9.567 9.188 1.00 67.38 197 ALA A CA 1
ATOM 1494 C C . ALA A 1 197 ? 5.310 -9.520 9.691 1.00 67.38 197 ALA A C 1
ATOM 1496 O O . ALA A 1 197 ? 5.010 -8.759 10.616 1.00 67.38 197 ALA A O 1
ATOM 1497 N N . PRO A 1 198 ? 4.390 -10.333 9.139 1.00 68.25 198 PRO A N 1
ATOM 1498 C CA . PRO A 1 198 ? 3.033 -10.434 9.663 1.00 68.25 198 PRO A CA 1
ATOM 1499 C C . PRO A 1 198 ? 3.031 -10.730 11.165 1.00 68.25 198 PRO A C 1
ATOM 1501 O O . PRO A 1 198 ? 3.652 -11.694 11.611 1.00 68.25 198 PRO A O 1
ATOM 1504 N N . ALA A 1 199 ? 2.296 -9.930 11.932 1.00 62.59 199 ALA A N 1
ATOM 1505 C CA . ALA A 1 199 ? 2.131 -10.117 13.366 1.00 62.59 199 ALA A CA 1
ATOM 1506 C C . ALA A 1 199 ? 0.643 -10.137 13.739 1.00 62.59 199 ALA A C 1
ATOM 1508 O O . ALA A 1 199 ? -0.207 -9.563 13.052 1.00 62.59 199 ALA A O 1
ATOM 1509 N N . GLY A 1 200 ? 0.308 -10.846 14.819 1.00 60.88 200 GLY A N 1
ATOM 1510 C CA . GLY A 1 200 ? -1.073 -10.978 15.285 1.00 60.88 200 GLY A CA 1
ATOM 1511 C C . GLY A 1 200 ? -2.016 -11.691 14.300 1.00 60.88 200 GLY A C 1
ATOM 1512 O O . GLY A 1 200 ? -1.620 -12.203 13.249 1.00 60.88 200 GLY A O 1
ATOM 1513 N N . ARG A 1 201 ? -3.309 -11.734 14.636 1.00 58.25 201 ARG A N 1
ATOM 1514 C CA . ARG A 1 201 ? -4.346 -12.354 13.793 1.00 58.25 201 ARG A CA 1
ATOM 1515 C C . AR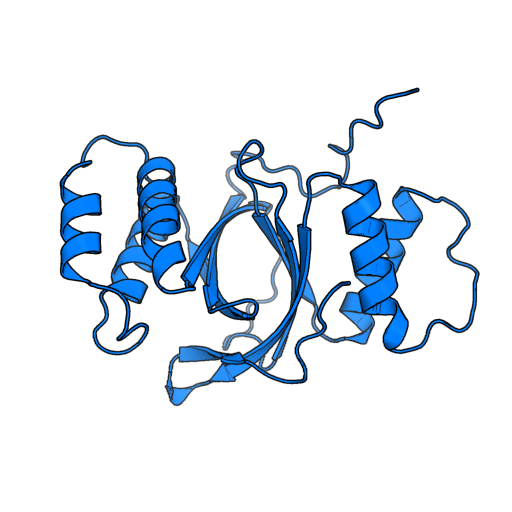G A 1 201 ? -4.750 -11.410 12.660 1.00 58.25 201 ARG A C 1
ATOM 1517 O O . ARG A 1 201 ? -4.782 -10.201 12.853 1.00 58.25 201 ARG A O 1
ATOM 1524 N N . LEU A 1 202 ? -5.028 -11.962 11.476 1.00 55.97 202 LEU A N 1
ATOM 1525 C CA . LEU A 1 202 ? -5.513 -11.166 10.348 1.00 55.97 202 LEU A CA 1
ATOM 1526 C C . LEU A 1 202 ? -6.973 -10.854 10.647 1.00 55.97 202 LEU A C 1
ATOM 1528 O O . LEU A 1 202 ? -7.779 -11.778 10.770 1.00 55.97 202 LEU A O 1
ATOM 1532 N N . LEU A 1 203 ? -7.282 -9.579 10.859 1.00 57.97 203 LEU A N 1
ATOM 1533 C CA . LEU A 1 203 ? -8.647 -9.141 11.101 1.00 57.97 203 LEU A CA 1
ATOM 1534 C C . LEU A 1 203 ? -9.312 -8.995 9.737 1.00 57.97 203 LEU A C 1
ATOM 1536 O O . LEU A 1 203 ? -9.275 -7.932 9.127 1.00 57.97 203 LEU A O 1
ATOM 1540 N N . GLN A 1 204 ? -9.856 -10.102 9.229 1.00 53.75 204 GLN A N 1
ATOM 1541 C CA . GLN A 1 204 ? -10.660 -10.064 8.012 1.00 53.75 204 GLN A CA 1
ATOM 1542 C C . GLN A 1 204 ? -11.871 -9.171 8.267 1.00 53.75 204 GLN A C 1
ATOM 1544 O O . GLN A 1 204 ? -12.601 -9.371 9.239 1.00 53.75 204 GLN A O 1
ATOM 1549 N N . VAL A 1 205 ? -12.024 -8.155 7.430 1.00 52.44 205 VAL A N 1
ATOM 1550 C CA . VAL A 1 205 ? -13.215 -7.316 7.383 1.00 52.44 205 VAL A CA 1
ATOM 1551 C C . VAL A 1 205 ? -14.215 -8.101 6.534 1.00 52.44 205 VAL A C 1
ATOM 1553 O O . VAL A 1 205 ? -13.897 -8.453 5.398 1.00 52.44 205 VAL A O 1
ATOM 1556 N N . LEU A 1 206 ? -15.331 -8.507 7.148 1.00 45.38 206 LEU A N 1
ATOM 1557 C CA . LEU A 1 206 ? -16.420 -9.227 6.476 1.00 45.38 206 LEU A CA 1
ATOM 1558 C C . LEU A 1 206 ? -17.261 -8.257 5.645 1.00 45.38 206 LEU A C 1
ATOM 1560 O O . LEU A 1 206 ? -17.468 -7.112 6.127 1.00 45.38 206 LEU A O 1
#

Sequence (206 aa):
MTTVDSRDHADALVDDPGSTYDLIVLHRDRIVFHDHAGSPKERLRMCTALLTGGGTYPMVDAGEINILVRSRPSAPPDLVLDAVAKLCRRWGVNIYASTTHKKPATPLLNGPAMLFSVITDYGPGAGRTIAEHFPSREARHAGLLQRVGTFFPGQEKQPGISPDTEQRLASLLGALLTPANIMLTESAWNEASGMYAPAGRLLQVL

Foldseek 3Di:
DDPPPVCPPPFRLDPDQQKWWWKFKDQQQATWDIDTDNDLQRSLVVVLCQQLVPPNCVVRDNVVLVCLCVVCVPDRSVVSVVVVQVSCVVRRMHIAIAITGDDPDPDPVAPQQKWWWKWKALDDVVSHIDIDTDNDPVRLLVVLLVVVCVVVPPPNPDPDQDVVRSLVSQLVVCVVSPVIHIFTFMWGQDPVVRITHGDDDGSDND

Organism: NCBI:txid2547396

Secondary structure (DSSP, 8-state):
-----GGGSS------TTEEEEEEEEETTEEEEEEEESSHHHHHHHHHHHHHSTTT-TTS-HHHHHHHHHT-TTS-HHHHHHHHHHHHGGGTEEEEEEEEE-------SS--SEEEEEEEE--TTTT-EEEEEESSHHHHHHHHHHHHHHHSTTGGG-----THHHHHHHHHHHHHTTT-EEEEEEEEEETTTTEEEE-S--B---

Radius of gyration: 17.63 Å; chains: 1; bounding box: 47×36×47 Å

pLDDT: mean 71.33, std 17.0, range [24.95, 94.12]